Protein AF-A0A7S3YYM8-F1 (afdb_monomer_lite)

pLDDT: mean 87.89, std 12.17, range [37.16, 97.56]

Radius of gyration: 18.46 Å; chains: 1; bounding box: 49×42×43 Å

Organism: NCBI:txid91324

Foldseek 3Di:
DAAPPPPDPPNVVVVFCQVDPPFHKDFDFDKDFLVPDAWFAWPKGADDPQFDPQAVVTDGHDHRDIDTWGDHRDDTDDTDLHKHKDQCCVVLAPDFDDQPDFLVSLLSNLLCVQQRRMDIDHDPSNDPPGMHTPDGPFMFGVVLLCCQLLVVLCVQQVVQQVPDDPPDDCNHPSVVQSSSCQARNPPSSRHNGPDHDGNVRVVCSSCVSRVVGDGDD

Secondary structure (DSSP, 8-state):
-----TT-TTGGGGG-HHHH-TT-EEEEEEEEE-TT--B---EEEE-BTTEETTSSSPEE--TTSEEEEEE-SSSEEE--SSPEEEEHHHHHTSSPPPTTS-HHHHHHHHHHHHH--EEEE--GGGBTTTEEEEEEEEEEEHHHHHHHHHHHHHHHTHHHHHHS-SS--TTSHHHHHHHHHHHH-TTTTTS--SSS--HHHHHHHHHHHHHHSPB--

Structure (mmCIF, N/CA/C/O backbone):
data_AF-A0A7S3YYM8-F1
#
_entry.id   AF-A0A7S3YYM8-F1
#
loop_
_atom_site.group_PDB
_atom_site.id
_atom_site.type_symbol
_atom_site.label_atom_id
_atom_site.label_alt_id
_atom_site.label_comp_id
_atom_site.label_asym_id
_atom_site.label_entity_id
_atom_site.label_seq_id
_atom_site.pdbx_PDB_ins_code
_atom_site.Cartn_x
_atom_site.Cartn_y
_atom_site.Cartn_z
_atom_site.occupancy
_atom_site.B_iso_or_equiv
_atom_site.auth_seq_id
_atom_site.auth_comp_id
_atom_site.auth_asym_id
_atom_site.auth_atom_id
_atom_site.pdbx_PDB_model_num
ATOM 1 N N . MET A 1 1 ? 6.843 4.818 -3.414 1.00 50.09 1 MET A N 1
ATOM 2 C CA . MET A 1 1 ? 8.276 4.591 -3.707 1.00 50.09 1 MET A CA 1
ATOM 3 C C . MET A 1 1 ? 8.966 5.932 -3.877 1.00 50.09 1 MET A C 1
ATOM 5 O O . MET A 1 1 ? 8.328 6.876 -4.323 1.00 50.09 1 MET A O 1
ATOM 9 N N . CYS A 1 2 ? 10.222 6.031 -3.452 1.00 53.34 2 CYS A N 1
ATOM 10 C CA . CYS A 1 2 ? 10.896 7.301 -3.201 1.00 53.34 2 CYS A CA 1
ATOM 11 C C . CYS A 1 2 ? 12.002 7.602 -4.203 1.00 53.34 2 CYS A C 1
ATOM 13 O O . CYS A 1 2 ? 13.175 7.492 -3.862 1.00 53.34 2 CYS A O 1
ATOM 15 N N . ALA A 1 3 ? 11.633 8.001 -5.424 1.00 46.38 3 ALA A N 1
ATOM 16 C CA . ALA A 1 3 ? 12.593 8.547 -6.383 1.00 46.38 3 ALA A CA 1
ATOM 17 C C . ALA A 1 3 ? 13.484 9.564 -5.667 1.00 46.38 3 ALA A C 1
ATOM 19 O O . ALA A 1 3 ? 13.000 10.609 -5.234 1.00 46.38 3 ALA A O 1
ATOM 20 N N . ASN A 1 4 ? 14.774 9.248 -5.517 1.00 38.94 4 ASN A N 1
ATOM 2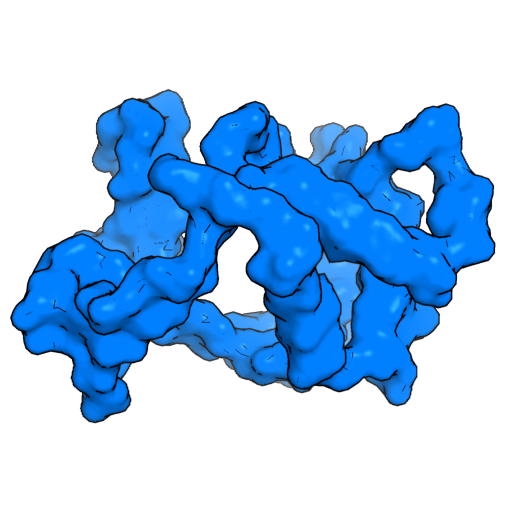1 C CA . ASN A 1 4 ? 15.779 10.111 -4.888 1.00 38.94 4 ASN A CA 1
ATOM 22 C C . ASN A 1 4 ? 16.098 11.336 -5.776 1.00 38.94 4 ASN A C 1
ATOM 24 O O . ASN A 1 4 ? 17.219 11.841 -5.795 1.00 38.94 4 ASN A O 1
ATOM 28 N N . ASP A 1 5 ? 15.120 11.780 -6.568 1.00 41.06 5 ASP A N 1
ATOM 29 C CA . ASP A 1 5 ? 15.183 12.988 -7.355 1.00 41.06 5 ASP A CA 1
ATOM 30 C C . ASP A 1 5 ? 14.598 14.124 -6.513 1.00 41.06 5 ASP A C 1
ATOM 32 O O . ASP A 1 5 ? 13.406 14.199 -6.199 1.00 41.06 5 ASP A O 1
ATOM 36 N N . THR A 1 6 ? 15.506 15.007 -6.114 1.00 37.16 6 THR A N 1
ATOM 37 C CA . THR A 1 6 ? 15.356 16.148 -5.196 1.00 37.16 6 THR A CA 1
ATOM 38 C C . THR A 1 6 ? 14.326 17.206 -5.633 1.00 37.16 6 THR A C 1
ATOM 40 O O . THR A 1 6 ? 14.257 18.289 -5.051 1.00 37.16 6 THR A O 1
ATOM 43 N N . LYS A 1 7 ? 13.500 16.916 -6.644 1.00 40.91 7 LYS A N 1
ATOM 44 C CA . LYS A 1 7 ? 12.480 17.811 -7.207 1.00 40.91 7 LYS A CA 1
ATOM 45 C C . LYS A 1 7 ? 11.041 17.310 -7.101 1.00 40.91 7 LYS A C 1
ATOM 47 O O . LYS A 1 7 ? 10.133 18.050 -7.489 1.00 40.91 7 LYS A O 1
ATOM 52 N N . HIS A 1 8 ? 10.781 16.115 -6.573 1.00 43.00 8 HIS A N 1
ATOM 53 C CA . HIS A 1 8 ? 9.397 15.656 -6.445 1.00 43.00 8 HIS A CA 1
ATOM 54 C C . HIS A 1 8 ? 8.701 16.252 -5.215 1.00 43.00 8 HIS A C 1
ATOM 56 O O . HIS A 1 8 ? 9.222 16.243 -4.102 1.00 43.00 8 HIS A O 1
ATOM 62 N N . ARG A 1 9 ? 7.454 16.706 -5.414 1.00 42.03 9 ARG A N 1
ATOM 63 C CA . ARG A 1 9 ? 6.516 17.227 -4.392 1.00 42.03 9 ARG A CA 1
ATOM 64 C C . ARG A 1 9 ? 6.222 16.261 -3.225 1.00 42.03 9 ARG A C 1
ATOM 66 O O . ARG A 1 9 ? 5.434 16.603 -2.350 1.00 42.03 9 ARG A O 1
ATOM 73 N N . TYR A 1 10 ? 6.840 15.082 -3.211 1.00 41.28 10 TYR A N 1
ATOM 74 C CA . TYR A 1 10 ? 6.591 13.982 -2.285 1.00 41.28 10 TYR A CA 1
ATOM 75 C C . TYR A 1 10 ? 7.809 13.623 -1.421 1.00 41.28 10 TYR A C 1
ATOM 77 O O . TYR A 1 10 ? 7.795 12.569 -0.799 1.00 41.28 10 TYR A O 1
ATOM 85 N N . GLY A 1 11 ? 8.839 14.479 -1.335 1.00 42.06 11 GLY A N 1
ATOM 86 C CA . GLY A 1 11 ? 10.032 14.226 -0.505 1.00 42.06 11 GLY A CA 1
ATOM 87 C C . GLY A 1 11 ? 9.723 13.818 0.947 1.00 42.06 11 GLY A C 1
ATOM 88 O O . GLY A 1 11 ? 10.397 12.952 1.492 1.00 42.06 11 GLY A O 1
ATOM 89 N N . GLY A 1 12 ? 8.629 14.324 1.532 1.00 52.00 12 GLY A N 1
ATOM 90 C CA . GLY A 1 12 ? 8.172 13.925 2.872 1.00 52.00 12 GLY A CA 1
ATOM 91 C C . GLY A 1 12 ? 7.681 12.472 2.992 1.00 52.00 12 GLY A C 1
ATOM 92 O O . GLY A 1 12 ? 7.610 11.947 4.096 1.00 52.00 12 GLY A O 1
ATOM 93 N N . MET A 1 13 ? 7.377 11.783 1.884 1.00 59.25 13 MET A N 1
ATOM 94 C CA . MET A 1 13 ? 7.050 10.350 1.909 1.00 59.25 13 MET A CA 1
ATOM 95 C C . MET A 1 13 ? 8.284 9.477 2.158 1.00 59.25 13 MET A C 1
ATOM 97 O O . MET A 1 13 ? 8.136 8.344 2.602 1.00 59.25 13 MET A O 1
ATOM 101 N N . CYS A 1 14 ? 9.487 9.997 1.898 1.00 65.31 14 CYS A N 1
ATOM 102 C CA . CYS A 1 14 ? 10.756 9.264 2.003 1.00 65.31 14 CYS A CA 1
ATOM 103 C C . CYS A 1 14 ? 11.347 9.258 3.404 1.00 65.31 14 CYS A C 1
ATOM 105 O O . CYS A 1 14 ? 12.264 8.501 3.700 1.00 65.31 14 CYS A O 1
ATOM 107 N N . GLU A 1 15 ? 10.761 10.071 4.269 1.00 70.62 15 GLU A N 1
ATOM 108 C CA . GLU A 1 15 ? 11.041 10.128 5.693 1.00 70.62 15 GLU A CA 1
ATOM 109 C C . GLU A 1 15 ? 9.860 9.563 6.495 1.00 70.62 15 GLU A C 1
ATOM 111 O O . GLU A 1 15 ? 9.876 9.624 7.721 1.00 70.62 15 GLU A O 1
ATOM 116 N N . ASN A 1 16 ? 8.835 9.004 5.828 1.00 75.62 16 ASN A N 1
ATOM 117 C CA . ASN A 1 16 ? 7.678 8.440 6.513 1.00 75.62 16 ASN A CA 1
ATOM 118 C C . ASN A 1 16 ? 8.105 7.181 7.296 1.00 75.62 16 ASN A C 1
ATOM 120 O O . ASN A 1 16 ? 8.467 6.170 6.675 1.00 75.62 16 ASN A O 1
ATOM 124 N N . PRO A 1 17 ? 8.037 7.197 8.641 1.00 81.12 17 PRO A N 1
ATOM 125 C CA . PRO A 1 17 ? 8.406 6.043 9.451 1.00 81.12 17 PRO A CA 1
ATOM 126 C C . PRO A 1 17 ? 7.549 4.806 9.153 1.00 81.12 17 PRO A C 1
ATOM 128 O O . PRO A 1 17 ? 8.045 3.700 9.336 1.00 81.12 17 PRO A O 1
ATOM 131 N N . GLU A 1 18 ? 6.332 4.952 8.620 1.00 80.19 18 GLU A N 1
ATOM 132 C CA . GLU A 1 18 ? 5.483 3.823 8.198 1.00 80.19 18 GLU A CA 1
ATOM 133 C C . GLU A 1 18 ? 6.039 3.034 7.010 1.00 80.19 18 GLU A C 1
ATOM 135 O O . GLU A 1 18 ? 5.608 1.913 6.757 1.00 80.19 18 GLU A O 1
ATOM 140 N N . VAL A 1 19 ? 6.985 3.620 6.273 1.00 79.81 19 VAL A N 1
ATOM 141 C CA . VAL A 1 19 ? 7.594 3.004 5.090 1.00 79.81 19 VAL A CA 1
ATOM 142 C C . VAL A 1 19 ? 9.044 2.606 5.361 1.00 79.81 19 VAL A C 1
ATOM 144 O O . VAL A 1 19 ? 9.505 1.588 4.852 1.00 79.81 19 VAL A O 1
ATOM 147 N N . PHE A 1 20 ? 9.771 3.388 6.166 1.00 81.31 20 PHE A N 1
ATOM 148 C CA . PHE A 1 20 ? 11.225 3.246 6.30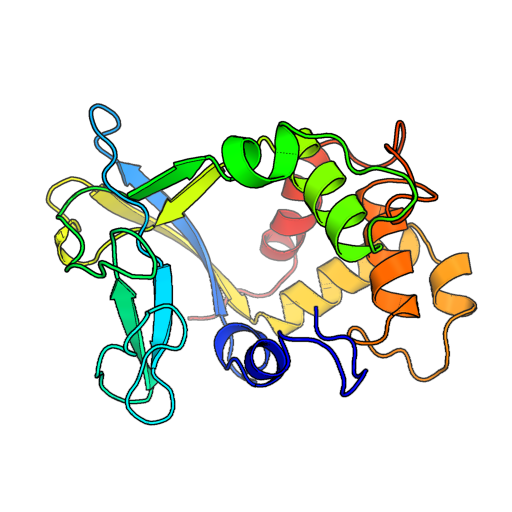9 1.00 81.31 20 PHE A CA 1
ATOM 149 C C . PHE A 1 20 ? 11.707 2.897 7.719 1.00 81.31 20 PHE A C 1
ATOM 151 O O . PHE A 1 20 ? 12.915 2.733 7.918 1.00 81.31 20 PHE A O 1
ATOM 158 N N . SER A 1 21 ? 10.816 2.766 8.710 1.00 83.25 21 SER A N 1
ATOM 159 C CA . SER A 1 21 ? 11.261 2.362 10.044 1.00 83.25 21 SER A CA 1
ATOM 160 C C . SER A 1 21 ? 11.839 0.944 10.042 1.00 83.25 21 SER A C 1
ATOM 162 O O . SER A 1 21 ? 11.410 0.041 9.326 1.00 83.25 21 SER A O 1
ATOM 164 N N . SER A 1 22 ? 12.842 0.729 10.888 1.00 84.94 22 SER A N 1
ATOM 165 C CA . SER A 1 22 ? 13.583 -0.533 10.946 1.00 84.94 22 SER A CA 1
ATOM 166 C C . SER A 1 22 ? 12.842 -1.678 11.652 1.00 84.94 22 SER A C 1
ATOM 168 O O . SER A 1 22 ? 13.321 -2.813 11.600 1.00 84.94 22 SER A O 1
ATOM 170 N N . ASN A 1 23 ? 11.716 -1.384 12.302 1.00 87.00 23 ASN A N 1
ATOM 171 C CA . ASN A 1 23 ? 10.918 -2.292 13.131 1.00 87.00 23 ASN A CA 1
ATOM 172 C C . ASN A 1 23 ? 9.455 -2.393 12.656 1.00 87.00 23 ASN A C 1
ATOM 174 O O . ASN A 1 23 ? 8.554 -2.589 13.470 1.00 87.00 23 ASN A O 1
ATOM 178 N N . LEU A 1 24 ? 9.213 -2.204 11.357 1.00 91.50 24 LEU A N 1
ATOM 179 C CA . LEU A 1 24 ? 7.878 -2.313 10.779 1.00 91.50 24 LEU A CA 1
ATOM 180 C C . LEU A 1 24 ? 7.354 -3.751 10.853 1.00 91.50 24 LEU A C 1
ATOM 182 O O . LEU A 1 24 ? 8.075 -4.717 10.594 1.00 91.50 24 LEU A O 1
ATOM 186 N N . VAL A 1 25 ? 6.070 -3.869 11.179 1.00 93.88 25 VAL A N 1
ATOM 187 C CA . VAL A 1 25 ? 5.354 -5.138 11.316 1.00 93.88 25 VAL A CA 1
ATOM 188 C C . VAL A 1 25 ? 4.164 -5.133 10.375 1.00 93.88 25 VAL A C 1
ATOM 190 O O . VAL A 1 25 ? 3.396 -4.174 10.345 1.00 93.88 25 VAL A O 1
ATOM 193 N N . LEU A 1 26 ? 3.979 -6.233 9.650 1.00 95.00 26 LEU A N 1
ATOM 194 C CA . LEU A 1 26 ? 2.787 -6.467 8.846 1.00 95.00 26 LEU A CA 1
ATOM 195 C C . LEU A 1 26 ? 1.916 -7.512 9.533 1.00 95.00 26 LEU A C 1
ATOM 197 O O . LEU A 1 26 ? 2.400 -8.562 9.955 1.00 95.00 26 LEU A O 1
ATOM 201 N N . SER A 1 27 ? 0.621 -7.225 9.635 1.00 95.25 27 SER A N 1
ATOM 202 C CA . SER A 1 27 ? -0.355 -8.121 10.254 1.00 95.25 27 SER A CA 1
ATOM 203 C C . SER A 1 27 ? -1.402 -8.548 9.235 1.00 95.25 27 SER A C 1
ATOM 205 O O . SER A 1 27 ? -2.034 -7.706 8.600 1.00 95.25 27 SER A O 1
ATOM 207 N N . ARG A 1 28 ? -1.626 -9.857 9.118 1.00 95.12 28 ARG A N 1
ATOM 208 C CA . ARG A 1 28 ? -2.784 -10.422 8.428 1.00 95.12 28 ARG A CA 1
ATOM 209 C C . ARG A 1 28 ? -3.862 -10.655 9.471 1.00 95.12 28 ARG A C 1
ATOM 211 O O . ARG A 1 28 ? -3.680 -11.446 10.397 1.00 95.12 28 ARG A O 1
ATOM 218 N N . VAL A 1 29 ? -4.970 -9.942 9.334 1.00 95.62 29 VAL A N 1
ATOM 219 C CA . VAL A 1 29 ? -6.061 -9.948 10.309 1.00 95.62 29 VAL A CA 1
ATOM 220 C C . VAL A 1 29 ? -7.382 -10.279 9.637 1.00 95.62 29 VAL A C 1
ATOM 222 O O . VAL A 1 29 ? -7.595 -9.985 8.461 1.00 95.62 29 VAL A O 1
ATOM 225 N N . LYS A 1 30 ? -8.290 -10.860 10.415 1.00 96.19 30 LYS A N 1
ATOM 226 C CA . LYS A 1 30 ? -9.696 -10.993 10.067 1.00 96.19 30 LYS A CA 1
ATOM 227 C C . LYS A 1 30 ? -10.486 -9.990 10.890 1.00 96.19 30 LYS A C 1
ATOM 229 O O . LYS A 1 30 ? -10.442 -10.019 12.120 1.00 96.19 30 LYS A O 1
ATOM 234 N N . ILE A 1 31 ? -11.230 -9.133 10.205 1.00 95.56 31 ILE A N 1
ATOM 235 C CA . ILE A 1 31 ? -12.128 -8.160 10.823 1.00 95.56 31 ILE A CA 1
ATOM 236 C C . ILE A 1 31 ? -13.575 -8.488 10.467 1.00 95.56 31 ILE A C 1
ATOM 238 O O . ILE A 1 31 ? -13.869 -8.971 9.373 1.00 95.56 31 ILE A O 1
ATOM 242 N N . GLU A 1 32 ? -14.480 -8.234 11.402 1.00 96.25 32 GLU A N 1
ATOM 243 C CA . GLU A 1 32 ? -15.920 -8.224 11.156 1.00 96.25 32 GLU A CA 1
ATOM 244 C C . GLU A 1 32 ? -16.373 -6.771 11.073 1.00 96.25 32 GLU A C 1
ATOM 246 O O . GLU A 1 32 ? -15.952 -5.947 11.880 1.00 96.25 32 GLU A O 1
ATOM 251 N N . VAL A 1 33 ? -17.211 -6.453 10.088 1.00 96.12 33 VAL A N 1
ATOM 252 C CA . VAL A 1 33 ? -17.632 -5.081 9.782 1.00 96.12 33 VAL A CA 1
ATOM 253 C C . VAL A 1 33 ? -19.140 -5.054 9.563 1.00 96.12 33 VAL A C 1
ATOM 255 O O . VAL A 1 33 ? -19.671 -5.885 8.825 1.00 96.12 33 VAL A O 1
ATOM 258 N N . ASP A 1 34 ? -19.837 -4.069 10.133 1.00 93.06 34 ASP A N 1
ATOM 259 C CA . ASP A 1 34 ? -21.209 -3.744 9.739 1.00 93.06 34 ASP A CA 1
ATOM 260 C C . ASP A 1 34 ? -21.199 -3.068 8.360 1.00 93.06 34 ASP A C 1
ATOM 262 O O . ASP A 1 34 ? -21.148 -1.844 8.214 1.00 93.06 34 ASP A O 1
ATOM 266 N N . THR A 1 35 ? -21.250 -3.895 7.318 1.00 82.62 35 THR A N 1
ATOM 267 C CA . THR A 1 35 ? -21.147 -3.474 5.914 1.00 82.62 35 THR A CA 1
ATOM 268 C C . THR A 1 35 ? -22.322 -2.631 5.428 1.00 82.62 35 THR A C 1
ATOM 270 O O . THR A 1 35 ? -22.267 -2.080 4.328 1.00 82.62 35 THR A O 1
ATOM 273 N N . ARG A 1 36 ? -23.392 -2.483 6.224 1.00 83.88 36 ARG A N 1
ATOM 274 C CA . ARG A 1 36 ? -24.582 -1.725 5.813 1.00 83.88 36 ARG A CA 1
ATOM 275 C C . ARG A 1 36 ? -24.279 -0.247 5.607 1.00 83.88 36 ARG A C 1
ATOM 277 O O . ARG A 1 36 ? -25.011 0.406 4.863 1.00 83.88 36 ARG A O 1
ATOM 284 N N . ARG A 1 37 ? -23.254 0.302 6.276 1.00 83.88 37 ARG A N 1
ATOM 285 C CA . ARG A 1 37 ? -22.847 1.708 6.141 1.00 83.88 37 ARG A CA 1
ATOM 286 C C . ARG A 1 37 ? -21.353 1.883 6.422 1.00 83.88 37 ARG A C 1
ATOM 288 O O . ARG A 1 37 ? -20.951 1.899 7.580 1.00 83.88 37 ARG A O 1
ATOM 295 N N . PHE A 1 38 ? -20.567 2.125 5.378 1.00 94.50 38 PHE A N 1
ATOM 296 C CA . PHE A 1 38 ? -19.219 2.675 5.532 1.00 94.50 38 PHE A CA 1
ATOM 297 C C . PHE A 1 38 ? -19.277 4.158 5.944 1.00 94.50 38 PHE A C 1
ATOM 299 O O . PHE A 1 38 ? -20.301 4.831 5.766 1.00 94.50 38 PHE A O 1
ATOM 306 N N . GLY A 1 39 ? -18.207 4.641 6.568 1.00 93.94 39 GLY A N 1
ATOM 307 C CA . GLY A 1 39 ? -17.958 6.056 6.841 1.00 93.94 39 GLY A CA 1
ATOM 308 C C . GLY A 1 39 ? -16.929 6.649 5.879 1.00 93.94 39 GLY A C 1
ATOM 309 O O . GLY A 1 39 ? -16.464 5.976 4.960 1.00 93.94 39 GLY A O 1
ATOM 310 N N . ASP A 1 40 ? -16.559 7.903 6.125 1.00 93.75 40 ASP A N 1
ATOM 311 C CA . ASP A 1 40 ? -15.435 8.551 5.449 1.00 93.75 40 ASP A CA 1
ATOM 312 C C . ASP A 1 40 ? -14.137 7.793 5.723 1.00 93.75 40 ASP A C 1
ATOM 314 O O . ASP A 1 40 ? -13.884 7.370 6.855 1.00 93.75 40 ASP A O 1
ATOM 318 N N . TYR A 1 41 ? -13.294 7.669 4.702 1.00 94.19 41 TYR A N 1
ATOM 319 C CA . TYR A 1 41 ? -11.951 7.140 4.864 1.00 94.19 41 TYR A CA 1
ATOM 320 C C . TYR A 1 41 ? -11.095 8.033 5.774 1.00 94.19 41 TYR A C 1
ATOM 322 O O . TYR A 1 41 ? -10.962 9.246 5.573 1.00 94.19 41 TYR A O 1
ATOM 330 N N . GLY A 1 42 ? -10.501 7.405 6.785 1.00 93.12 42 GLY A N 1
ATOM 331 C CA . GLY A 1 42 ? -9.521 8.004 7.670 1.00 93.12 42 GLY A CA 1
ATOM 332 C C . GLY A 1 42 ? -8.153 8.008 7.008 1.00 93.12 42 GLY A C 1
ATOM 333 O O . GLY A 1 42 ? -7.550 6.959 6.798 1.00 93.12 42 GLY A O 1
ATOM 334 N N . LYS A 1 43 ? -7.642 9.204 6.718 1.00 90.38 43 LYS A N 1
ATOM 335 C CA . LYS A 1 43 ? -6.244 9.416 6.340 1.00 90.38 43 LYS A CA 1
ATOM 336 C C . LYS A 1 43 ? -5.423 9.324 7.613 1.00 90.38 43 LYS A C 1
ATOM 338 O O . LYS A 1 43 ? -5.380 10.284 8.384 1.00 90.38 43 LYS A O 1
ATOM 343 N N . CYS A 1 44 ? -4.869 8.150 7.860 1.00 86.81 44 CYS A N 1
ATOM 344 C CA . CYS A 1 44 ? -4.082 7.893 9.047 1.00 86.81 44 CYS A CA 1
ATOM 345 C C . CYS A 1 44 ? -2.595 7.937 8.732 1.00 86.81 44 CYS A C 1
ATOM 347 O O . CYS A 1 44 ? -2.176 7.444 7.686 1.00 86.81 44 CYS A O 1
ATOM 349 N N . ASN A 1 45 ? -1.823 8.552 9.620 1.00 86.44 45 ASN A N 1
ATOM 350 C CA . ASN A 1 45 ? -0.372 8.527 9.542 1.00 86.44 45 ASN A CA 1
ATOM 351 C C . ASN A 1 45 ? 0.234 8.624 10.952 1.00 86.44 45 ASN A C 1
ATOM 353 O O . ASN A 1 45 ? -0.419 9.121 11.878 1.00 86.44 45 ASN A O 1
ATOM 357 N N . ILE A 1 46 ? 1.487 8.208 11.110 1.00 85.62 46 ILE A N 1
ATOM 358 C CA . ILE A 1 46 ? 2.288 8.510 12.294 1.00 85.62 46 ILE A CA 1
ATOM 359 C C . ILE A 1 46 ? 2.549 10.018 12.355 1.00 85.62 46 ILE A C 1
ATOM 361 O O . ILE A 1 46 ? 2.977 10.654 11.391 1.00 85.62 46 ILE A O 1
ATOM 365 N N . CYS A 1 47 ? 2.316 10.587 13.528 1.00 86.19 47 CYS A N 1
ATOM 366 C CA . CYS A 1 47 ? 2.634 11.971 13.833 1.00 86.19 47 CYS A CA 1
ATOM 367 C C . CYS A 1 47 ? 4.140 12.218 13.864 1.00 86.19 47 CYS A C 1
ATOM 369 O O . CYS A 1 47 ? 4.882 11.518 14.562 1.00 86.19 47 CYS A O 1
ATOM 371 N N . VAL A 1 48 ? 4.566 13.245 13.128 1.00 82.81 48 VAL A N 1
ATOM 372 C CA . VAL A 1 48 ? 5.960 13.688 13.045 1.00 82.81 48 VAL A CA 1
ATOM 373 C C . VAL A 1 48 ? 5.997 15.212 13.161 1.00 82.81 48 VAL A C 1
ATOM 375 O O . VAL A 1 48 ? 5.244 15.916 12.486 1.00 82.81 48 VAL A O 1
ATOM 378 N N . ASN A 1 49 ? 6.887 15.738 14.004 1.00 86.12 49 ASN A N 1
ATOM 379 C CA . ASN A 1 49 ? 6.998 17.171 14.300 1.00 86.12 49 ASN A CA 1
ATOM 380 C C . ASN A 1 49 ? 5.677 17.782 14.809 1.00 86.12 49 ASN A C 1
ATOM 382 O O . ASN A 1 49 ? 5.281 18.877 14.411 1.00 86.12 49 ASN A O 1
ATOM 386 N N . SER A 1 50 ? 4.990 17.053 15.685 1.00 87.75 50 SER A N 1
ATOM 387 C CA . SER A 1 50 ? 3.714 17.387 16.324 1.00 87.75 50 SER A CA 1
ATOM 388 C C . SER A 1 50 ? 2.549 17.622 15.364 1.00 87.75 50 SER A C 1
ATOM 390 O O . SER A 1 50 ? 1.570 18.263 15.745 1.00 87.75 50 SER A O 1
ATOM 392 N N . THR A 1 51 ? 2.635 17.140 14.122 1.00 85.06 51 THR A N 1
ATOM 393 C CA . THR A 1 51 ? 1.581 17.323 13.117 1.00 85.06 51 THR A CA 1
ATOM 394 C C . THR A 1 51 ? 1.391 16.090 12.246 1.00 85.06 51 THR A C 1
ATOM 396 O O . THR A 1 51 ? 2.307 15.282 12.080 1.00 85.06 51 THR A O 1
ATOM 399 N N . ILE A 1 52 ? 0.209 15.970 11.640 1.00 78.50 52 ILE A N 1
ATOM 400 C CA . ILE A 1 52 ? -0.002 15.050 10.519 1.00 78.50 52 ILE A CA 1
ATOM 401 C C . ILE A 1 52 ? 0.186 15.783 9.178 1.00 78.50 52 ILE A C 1
ATOM 403 O O . ILE A 1 52 ? -0.409 16.843 8.956 1.00 78.50 52 ILE A O 1
ATOM 407 N N . PRO A 1 53 ? 0.937 15.217 8.218 1.00 71.12 53 PRO A N 1
ATOM 408 C CA . PRO A 1 53 ? 1.200 15.870 6.933 1.00 71.12 53 PRO A CA 1
ATOM 409 C C . PRO A 1 53 ? 0.006 15.831 5.957 1.00 71.12 53 PRO A C 1
ATOM 411 O O . PRO A 1 53 ? 0.075 16.401 4.869 1.00 71.12 53 PRO A O 1
ATOM 414 N N . MET A 1 54 ? -1.093 15.154 6.313 1.00 76.25 54 MET A N 1
ATOM 415 C CA . MET A 1 54 ? -2.227 14.869 5.420 1.00 76.25 54 MET A CA 1
ATOM 416 C C . MET A 1 54 ? -3.407 15.849 5.550 1.00 76.25 54 MET A C 1
ATOM 418 O O . MET A 1 54 ? -4.515 15.535 5.115 1.00 76.25 54 MET A O 1
ATOM 422 N N . THR A 1 55 ? -3.195 17.029 6.138 1.00 80.44 55 THR A N 1
ATOM 423 C CA . THR A 1 55 ? -4.237 18.048 6.364 1.00 80.44 55 THR A CA 1
ATOM 424 C C . THR A 1 55 ? -3.738 19.464 6.075 1.00 80.44 55 THR A C 1
ATOM 426 O O . THR A 1 55 ? -2.535 19.739 6.088 1.00 80.44 55 THR A O 1
ATOM 429 N N . LYS A 1 56 ? -4.666 20.373 5.756 1.00 83.19 56 LYS A N 1
ATOM 430 C CA . LYS A 1 56 ? -4.424 21.805 5.551 1.00 83.19 56 LYS A CA 1
ATOM 431 C C . LYS A 1 56 ? -5.485 22.630 6.302 1.00 83.19 56 LYS A C 1
ATOM 433 O O . LYS A 1 56 ? -6.635 22.635 5.871 1.00 83.19 56 LYS A O 1
ATOM 438 N N . PRO A 1 57 ? -5.114 23.374 7.363 1.00 84.31 57 PRO A N 1
ATOM 439 C CA . PRO A 1 57 ? -3.787 23.404 7.988 1.00 84.31 57 PRO A CA 1
ATOM 440 C C . PRO A 1 57 ? -3.424 22.050 8.633 1.00 84.31 57 PRO A C 1
ATOM 442 O O . PRO A 1 57 ? -4.329 21.253 8.879 1.00 84.31 57 PRO A O 1
ATOM 445 N N . PRO A 1 58 ? -2.131 21.786 8.906 1.00 83.00 58 PRO A N 1
ATOM 446 C CA . PRO A 1 58 ? -1.712 20.577 9.609 1.00 83.00 58 PRO A CA 1
ATOM 447 C C . PRO A 1 58 ? -2.397 20.454 10.976 1.00 83.00 58 PRO A C 1
ATOM 449 O O . PRO A 1 58 ? -2.403 21.407 11.759 1.00 83.00 58 PRO A O 1
ATOM 452 N N . GLU A 1 59 ? -2.967 19.288 11.263 1.00 83.62 59 GLU A N 1
ATOM 453 C CA . GLU A 1 59 ? -3.607 18.996 12.546 1.00 83.62 59 GLU A CA 1
ATOM 454 C C . GLU A 1 59 ? -2.552 18.621 13.601 1.00 83.62 59 GLU A C 1
ATOM 456 O O . GLU A 1 59 ? -1.677 17.797 13.307 1.00 83.62 59 GLU A O 1
ATOM 461 N N . PRO A 1 60 ? -2.598 19.219 14.808 1.00 88.00 60 PRO A N 1
ATOM 462 C CA . PRO A 1 60 ? -1.646 18.921 15.866 1.00 88.00 60 PRO A CA 1
ATOM 463 C C . PRO A 1 60 ? -1.891 17.535 16.464 1.00 88.00 60 PRO A C 1
ATOM 465 O O . PRO A 1 60 ? -3.034 17.137 16.684 1.00 88.00 60 PRO A O 1
ATOM 468 N N . CYS A 1 61 ? -0.817 16.823 16.789 1.00 88.31 61 CYS A N 1
ATOM 469 C CA . CYS A 1 61 ? -0.892 15.503 17.405 1.00 88.31 61 CYS A CA 1
ATOM 470 C C . CYS A 1 61 ? 0.400 15.134 18.152 1.00 88.31 61 CYS A C 1
ATOM 472 O O . CYS A 1 61 ? 1.362 15.902 18.174 1.00 88.31 61 CYS A O 1
ATOM 474 N N . VAL A 1 62 ? 0.408 13.975 18.816 1.00 90.62 62 VAL A N 1
ATOM 475 C CA . VAL A 1 62 ? 1.539 13.517 19.636 1.00 90.62 62 VAL A CA 1
ATOM 476 C C . VAL A 1 62 ? 2.513 12.723 18.774 1.00 90.62 62 VAL A C 1
ATOM 478 O O . VAL A 1 62 ? 2.125 11.721 18.180 1.00 90.62 62 VAL A O 1
ATOM 481 N N . ASP A 1 63 ? 3.779 13.134 18.728 1.00 88.88 63 ASP A N 1
ATOM 482 C CA . ASP A 1 63 ? 4.816 12.440 17.955 1.00 88.88 63 ASP A CA 1
ATOM 483 C C . ASP A 1 63 ? 4.889 10.938 18.257 1.00 88.88 63 ASP A C 1
ATOM 485 O O . ASP A 1 63 ? 4.816 10.507 19.410 1.00 88.88 63 ASP A O 1
ATOM 489 N N . GLY A 1 64 ? 5.027 10.137 17.197 1.00 84.00 64 GLY A N 1
ATOM 490 C CA . GLY A 1 64 ? 5.077 8.676 17.282 1.00 84.00 64 GLY A CA 1
ATOM 491 C C . GLY A 1 64 ? 3.720 7.995 17.486 1.00 84.00 64 GLY A C 1
ATOM 492 O O . GLY A 1 64 ? 3.666 6.766 17.500 1.00 84.00 64 GLY A O 1
ATOM 493 N N . THR A 1 65 ? 2.625 8.751 17.619 1.00 87.19 65 THR A N 1
ATOM 494 C CA . THR A 1 65 ? 1.269 8.182 17.681 1.00 87.19 65 THR A CA 1
ATOM 495 C C . THR A 1 65 ? 0.628 8.114 16.301 1.00 87.19 65 THR A C 1
ATOM 497 O O . THR A 1 65 ? 0.890 8.953 15.439 1.00 87.19 65 THR A O 1
ATOM 500 N N . TYR A 1 66 ? -0.205 7.095 16.092 1.00 86.06 66 TYR A N 1
ATOM 501 C CA . TYR A 1 66 ? -1.017 6.968 14.888 1.00 86.06 66 TYR A CA 1
ATOM 502 C C . TYR A 1 66 ? -2.235 7.880 15.021 1.00 86.06 66 TYR A C 1
ATOM 504 O O . TYR A 1 66 ? -3.005 7.736 15.971 1.00 86.06 66 TYR A O 1
ATOM 512 N N . HIS A 1 67 ? -2.419 8.812 14.088 1.00 87.50 67 HIS A N 1
ATOM 513 C CA . HIS A 1 67 ? -3.542 9.747 14.121 1.00 87.50 67 HIS A CA 1
ATOM 514 C C . HIS A 1 67 ? -4.296 9.725 12.796 1.00 87.50 67 HIS A C 1
ATOM 516 O O . HIS A 1 67 ? -3.709 9.866 11.724 1.00 87.50 67 HIS A O 1
ATOM 522 N N . CYS A 1 68 ? -5.612 9.535 12.878 1.00 88.81 68 CYS A N 1
ATOM 523 C CA . CYS A 1 68 ? -6.504 9.394 11.730 1.00 88.81 68 CYS A CA 1
ATOM 524 C C . CYS A 1 68 ? -7.414 10.605 11.586 1.00 88.81 68 CYS A C 1
ATOM 526 O O . CYS A 1 68 ? -8.100 10.981 12.538 1.00 88.81 68 CYS A O 1
ATOM 528 N N . VAL A 1 69 ? -7.503 11.141 10.367 1.00 91.69 69 VAL A N 1
ATOM 529 C CA . VAL A 1 69 ? -8.382 12.276 10.067 1.00 91.69 69 VAL A CA 1
ATOM 530 C C . VAL A 1 69 ? -9.253 12.020 8.848 1.00 91.69 69 VAL A C 1
ATOM 532 O O . VAL A 1 69 ? -8.797 11.601 7.779 1.00 91.69 69 VAL A O 1
ATOM 535 N N . CYS A 1 70 ? -10.539 12.300 9.016 1.00 92.44 70 CYS A N 1
ATOM 536 C CA . CYS A 1 70 ? -11.576 12.110 8.014 1.00 92.44 70 CYS A CA 1
ATOM 537 C C . CYS A 1 70 ? -11.946 13.452 7.354 1.00 92.44 70 CYS A C 1
ATOM 539 O O . CYS A 1 70 ? -11.443 14.506 7.742 1.00 92.44 70 CYS A O 1
ATOM 541 N N . GLY A 1 71 ? -12.808 13.425 6.332 1.00 89.69 71 GLY A N 1
ATOM 542 C CA . GLY A 1 71 ? -13.117 14.603 5.509 1.00 89.69 71 GLY A CA 1
ATOM 543 C C . GLY A 1 71 ? -12.068 14.871 4.424 1.00 89.69 71 GLY A C 1
ATOM 544 O O . GLY A 1 71 ? -11.212 14.028 4.158 1.00 89.69 71 GLY A O 1
ATOM 545 N N . ASP A 1 72 ? -12.130 16.033 3.777 1.00 86.50 72 ASP A N 1
ATOM 546 C CA . ASP A 1 72 ? -11.167 16.411 2.736 1.00 86.50 72 ASP A CA 1
ATOM 547 C C . ASP A 1 72 ? -9.906 17.084 3.319 1.00 86.50 72 ASP A C 1
ATOM 549 O O . ASP A 1 72 ? -9.816 17.347 4.517 1.00 86.50 72 ASP A O 1
ATOM 553 N N . PHE A 1 73 ? -8.898 17.340 2.477 1.00 83.38 73 PHE A N 1
ATOM 554 C CA . PHE A 1 73 ? -7.632 17.946 2.911 1.00 83.38 73 PHE A CA 1
ATOM 555 C C . PHE A 1 73 ? -7.786 19.340 3.534 1.00 83.38 73 PHE A C 1
ATOM 557 O O . PHE A 1 73 ? -6.977 19.695 4.384 1.00 83.38 73 PHE A O 1
ATOM 564 N N . ASN A 1 74 ? -8.767 20.130 3.098 1.00 87.75 74 ASN A N 1
ATOM 565 C CA . ASN A 1 74 ? -9.001 21.501 3.557 1.00 87.75 74 ASN A CA 1
ATOM 566 C C . ASN A 1 74 ? -10.023 21.572 4.703 1.00 87.75 74 ASN A C 1
ATOM 568 O O . ASN A 1 74 ? -10.073 22.569 5.421 1.00 87.75 74 ASN A O 1
ATOM 572 N N . HIS A 1 75 ? -10.833 20.527 4.875 1.00 89.00 75 HIS A N 1
ATOM 573 C CA . HIS A 1 75 ? -11.843 20.414 5.924 1.00 89.00 75 HIS A CA 1
ATOM 574 C C . HIS A 1 75 ? -11.647 19.121 6.731 1.00 89.00 75 HIS A C 1
ATOM 576 O O . HIS A 1 75 ? -12.521 18.242 6.720 1.00 89.00 75 HIS A O 1
ATOM 582 N N . PRO A 1 76 ? -10.501 18.987 7.428 1.00 89.75 76 PRO A N 1
ATOM 583 C CA . PRO A 1 76 ? -10.264 17.852 8.302 1.00 89.75 76 PRO A CA 1
ATOM 584 C C . PRO A 1 76 ? -11.299 17.808 9.425 1.00 89.75 76 PRO A C 1
ATOM 586 O O . PRO A 1 76 ? -11.701 18.837 9.976 1.00 89.75 76 PRO A O 1
ATOM 589 N N . ARG A 1 77 ? -11.735 16.599 9.776 1.00 91.50 77 ARG A N 1
ATOM 590 C CA . ARG A 1 77 ? -12.642 16.361 10.899 1.00 91.50 77 ARG A CA 1
ATOM 591 C C . ARG A 1 77 ? -12.324 15.042 11.601 1.00 91.50 77 ARG A C 1
ATOM 593 O O . ARG A 1 77 ? -11.836 14.113 10.948 1.00 91.50 77 ARG A O 1
ATOM 600 N N . PRO A 1 78 ? -12.671 14.912 12.895 1.00 91.94 78 PRO A N 1
ATOM 601 C CA . PRO A 1 78 ? -12.553 13.644 13.600 1.00 91.94 78 PRO A CA 1
ATOM 602 C C . PRO A 1 78 ? -13.285 12.524 12.860 1.00 91.94 78 PRO A C 1
ATOM 604 O O . PRO A 1 78 ? -14.397 12.714 12.351 1.00 91.94 78 PRO A O 1
ATOM 607 N N . CYS A 1 79 ? -12.661 11.352 12.807 1.00 92.94 79 CYS A N 1
ATOM 608 C CA . CYS A 1 79 ? -13.292 10.173 12.240 1.00 92.94 79 CYS A CA 1
ATOM 609 C C . CYS A 1 79 ? -14.468 9.687 13.094 1.00 92.94 79 CYS A C 1
ATOM 611 O O . CYS A 1 79 ? -14.507 9.858 14.312 1.00 92.94 79 CYS A O 1
ATOM 613 N N . GLY A 1 80 ? -15.465 9.108 12.423 1.00 93.88 80 GLY A N 1
ATOM 614 C CA . GLY A 1 80 ? -16.624 8.511 13.081 1.00 93.88 80 GLY A CA 1
ATOM 615 C C . GLY A 1 80 ? -16.361 7.077 13.542 1.00 93.88 80 GLY A C 1
ATOM 616 O O . GLY A 1 80 ? -15.276 6.536 13.383 1.00 93.88 80 GLY A O 1
ATOM 617 N N . ILE A 1 81 ? -17.409 6.427 14.048 1.00 95.25 81 ILE A N 1
ATOM 618 C CA . ILE A 1 81 ? -17.333 5.049 14.558 1.00 95.25 81 ILE A CA 1
ATOM 619 C C . ILE A 1 81 ? -17.373 3.968 13.472 1.00 95.25 81 ILE A C 1
ATOM 621 O O . ILE A 1 81 ? -17.382 2.798 13.815 1.00 95.25 81 ILE A O 1
ATOM 625 N N . ARG A 1 82 ? -17.516 4.315 12.188 1.00 95.81 82 ARG A N 1
ATOM 626 C CA . ARG A 1 82 ? -17.691 3.351 11.082 1.00 95.81 82 ARG A CA 1
ATOM 627 C C . ARG A 1 82 ? -16.364 3.074 10.395 1.00 95.81 82 ARG A C 1
ATOM 629 O O . ARG A 1 82 ? -15.551 3.986 10.291 1.00 95.81 82 ARG A O 1
ATOM 636 N N . VAL A 1 83 ? -16.199 1.870 9.842 1.00 95.81 83 VAL A N 1
ATOM 637 C CA . VAL A 1 83 ? -15.105 1.590 8.898 1.00 95.81 83 VAL A CA 1
ATOM 638 C C . VAL A 1 83 ? -15.199 2.574 7.742 1.00 95.81 83 VAL A C 1
ATOM 640 O O . VAL A 1 83 ? -16.243 2.690 7.094 1.00 95.81 83 VAL A O 1
ATOM 643 N N . GLY A 1 84 ? -14.116 3.308 7.529 1.00 95.44 84 GLY A N 1
ATOM 644 C CA . GLY A 1 84 ? -13.985 4.239 6.425 1.00 95.44 84 GLY A CA 1
ATOM 645 C C . GLY A 1 84 ? -13.730 3.492 5.127 1.00 95.44 84 GLY A C 1
ATOM 646 O O . GLY A 1 84 ? -13.044 2.468 5.136 1.00 95.44 84 GLY A O 1
ATOM 647 N N . ARG A 1 85 ? -14.282 3.991 4.023 1.00 94.62 85 ARG A N 1
ATOM 648 C CA . ARG A 1 85 ? -14.046 3.437 2.688 1.00 94.62 85 ARG A CA 1
ATOM 649 C C . ARG A 1 85 ? -13.832 4.558 1.682 1.00 94.62 85 ARG A C 1
ATOM 651 O O . ARG A 1 85 ? -14.660 5.460 1.613 1.00 94.62 85 ARG A O 1
ATOM 658 N N . GLU A 1 86 ? -12.777 4.442 0.887 1.00 93.06 86 GLU A N 1
ATOM 659 C CA . GLU A 1 86 ? -12.498 5.318 -0.252 1.00 93.06 86 GLU A CA 1
ATOM 660 C C . GLU A 1 86 ? -12.449 4.487 -1.533 1.00 93.06 86 GLU A C 1
ATOM 662 O O . GLU A 1 86 ? -11.792 3.444 -1.579 1.00 93.06 86 GLU A O 1
ATOM 667 N N . ASP A 1 87 ? -13.120 4.971 -2.574 1.00 93.00 87 ASP A N 1
ATOM 668 C CA . ASP A 1 87 ? -12.942 4.472 -3.933 1.00 93.00 87 ASP A CA 1
ATOM 669 C C . ASP A 1 87 ? -11.875 5.328 -4.622 1.00 93.00 87 ASP A C 1
ATOM 671 O O . ASP A 1 87 ? -12.151 6.374 -5.202 1.00 93.00 87 ASP A O 1
ATOM 675 N N . ILE A 1 88 ? -10.619 4.898 -4.543 1.00 91.06 88 ILE A N 1
ATOM 676 C CA . ILE A 1 88 ? -9.527 5.612 -5.201 1.00 91.06 88 ILE A CA 1
ATOM 677 C C . ILE A 1 88 ? -9.552 5.422 -6.723 1.00 91.06 88 ILE A C 1
ATOM 679 O O . ILE A 1 88 ? -8.916 6.195 -7.441 1.00 91.06 88 ILE A O 1
ATOM 683 N N . ASN A 1 89 ? -10.299 4.444 -7.246 1.00 91.25 89 ASN A N 1
ATOM 684 C CA . ASN A 1 89 ? -10.486 4.293 -8.684 1.00 91.25 89 ASN A CA 1
ATOM 685 C C . ASN A 1 89 ? -11.328 5.446 -9.260 1.00 91.25 89 ASN A C 1
ATOM 687 O O . ASN A 1 89 ? -11.040 5.888 -10.372 1.00 91.25 89 ASN A O 1
ATOM 691 N N . SER A 1 90 ? -12.265 6.024 -8.498 1.00 89.56 90 SER A N 1
ATOM 692 C CA . SER A 1 90 ? -12.973 7.240 -8.937 1.00 89.56 90 SER A CA 1
ATOM 693 C C . SER A 1 90 ? -12.029 8.440 -9.102 1.00 89.56 90 SER A C 1
ATOM 695 O O . SER A 1 90 ? -12.245 9.312 -9.936 1.00 89.56 90 SER A O 1
ATOM 697 N N . THR A 1 91 ? -10.941 8.483 -8.329 1.00 85.88 91 THR A N 1
ATOM 698 C CA . THR A 1 91 ? -9.951 9.569 -8.400 1.00 85.88 91 THR A CA 1
ATOM 699 C C . THR A 1 91 ? -8.892 9.316 -9.471 1.00 85.88 91 THR A C 1
ATOM 701 O O . THR A 1 91 ? -8.541 10.218 -10.231 1.00 85.88 91 THR A O 1
ATOM 704 N N . PHE A 1 92 ? -8.356 8.097 -9.526 1.00 88.94 92 PHE A N 1
ATOM 705 C CA . PHE A 1 92 ? -7.161 7.787 -10.312 1.00 88.94 92 PHE A CA 1
ATOM 706 C C . PHE A 1 92 ? -7.416 6.894 -11.527 1.00 88.94 92 PHE A C 1
ATOM 708 O O . PHE A 1 92 ? -6.509 6.739 -12.334 1.00 88.94 92 PHE A O 1
ATOM 715 N N . GLY A 1 93 ? -8.598 6.291 -11.660 1.00 88.31 93 GLY A N 1
ATOM 716 C CA . GLY A 1 93 ? -8.920 5.324 -12.714 1.00 88.31 93 GLY A CA 1
ATOM 717 C C . GLY A 1 93 ? -9.876 5.841 -13.790 1.00 88.31 93 GLY A C 1
ATOM 718 O O . GLY A 1 93 ? -9.842 5.342 -14.915 1.00 88.31 93 GLY A O 1
ATOM 719 N N . GLU A 1 94 ? -10.692 6.860 -13.497 1.00 85.62 94 GLU A N 1
ATOM 720 C CA . GLU A 1 94 ? -11.708 7.369 -14.438 1.00 85.62 94 GLU A CA 1
ATOM 721 C C . GLU A 1 94 ? -11.110 7.989 -15.706 1.00 85.62 94 GLU A C 1
ATOM 723 O O . GLU A 1 94 ? -11.613 7.772 -16.808 1.00 85.62 94 GLU A O 1
ATOM 728 N N . ASN A 1 95 ? -10.021 8.745 -15.563 1.00 85.12 95 ASN A N 1
ATOM 729 C CA . ASN A 1 95 ? -9.392 9.446 -16.676 1.00 85.12 95 ASN A CA 1
ATOM 730 C C . ASN A 1 95 ? -8.098 8.742 -17.066 1.00 85.12 95 ASN A C 1
ATOM 732 O O . ASN A 1 95 ? -7.103 8.825 -16.346 1.00 85.12 95 ASN A O 1
ATOM 736 N N . THR A 1 96 ? -8.104 8.072 -18.221 1.00 87.75 96 THR A N 1
ATOM 737 C CA . THR A 1 96 ? -6.877 7.504 -18.789 1.00 87.75 96 THR A CA 1
ATOM 738 C C . THR A 1 96 ? -5.840 8.615 -18.982 1.00 87.75 96 THR A C 1
ATOM 740 O O . THR A 1 96 ? -6.159 9.629 -19.615 1.00 87.75 96 THR A O 1
ATOM 743 N N . PRO A 1 97 ? -4.608 8.453 -18.461 1.00 87.94 97 PRO A N 1
ATOM 744 C CA . PRO A 1 97 ? -3.550 9.424 -18.656 1.00 87.94 97 PRO A CA 1
ATOM 745 C C . PRO A 1 97 ? -3.295 9.659 -20.145 1.00 87.94 97 PRO A C 1
ATOM 747 O O . PRO A 1 97 ? -3.442 8.770 -20.984 1.00 87.94 97 PRO A O 1
ATOM 750 N N . THR A 1 98 ? -2.899 10.882 -20.484 1.00 85.38 98 THR A N 1
ATOM 751 C CA . THR A 1 98 ? -2.407 11.183 -21.837 1.00 85.38 98 THR A CA 1
ATOM 752 C C . THR A 1 98 ? -0.897 10.959 -21.892 1.00 85.38 98 THR A C 1
ATOM 754 O O . THR A 1 98 ? -0.236 10.915 -20.857 1.00 85.38 98 THR A O 1
ATOM 757 N N . SER A 1 99 ? -0.316 10.869 -23.090 1.00 74.38 99 SER A N 1
ATOM 758 C CA . SER A 1 99 ? 1.123 10.615 -23.281 1.00 74.38 99 SER A CA 1
ATOM 759 C C . SER A 1 99 ? 2.058 11.626 -22.597 1.00 74.38 99 SER A C 1
ATOM 761 O O . SER A 1 99 ? 3.233 11.338 -22.421 1.00 74.38 99 SER A O 1
ATOM 763 N N . ASN A 1 100 ? 1.557 12.806 -22.214 1.00 81.75 100 ASN A N 1
ATOM 764 C CA . ASN A 1 100 ? 2.339 13.851 -21.543 1.00 81.75 100 ASN A CA 1
ATOM 765 C C . ASN A 1 100 ? 2.372 13.702 -20.011 1.00 81.75 100 ASN A C 1
ATOM 767 O O . ASN A 1 100 ? 2.980 14.528 -19.330 1.00 81.75 100 ASN A O 1
ATOM 771 N N . TYR A 1 101 ? 1.668 12.713 -19.459 1.00 83.81 101 TYR A N 1
ATOM 772 C CA . TYR A 1 101 ? 1.671 12.442 -18.027 1.00 83.81 101 TYR A CA 1
ATOM 773 C C . TYR A 1 101 ? 2.968 11.742 -17.622 1.00 83.81 101 TYR A C 1
ATOM 775 O O . TYR A 1 101 ? 3.580 11.023 -18.411 1.00 83.81 101 TYR A O 1
ATOM 783 N N . SER A 1 102 ? 3.387 11.966 -16.380 1.00 88.81 102 SER A N 1
ATOM 784 C CA . SER A 1 102 ? 4.565 11.309 -15.826 1.00 88.81 102 SER A CA 1
ATOM 785 C C . SER A 1 102 ? 4.309 9.818 -15.588 1.00 88.81 102 SER A C 1
ATOM 787 O O . SER A 1 102 ? 3.156 9.382 -15.497 1.00 88.81 102 SER A O 1
ATOM 789 N N . SER A 1 103 ? 5.379 9.033 -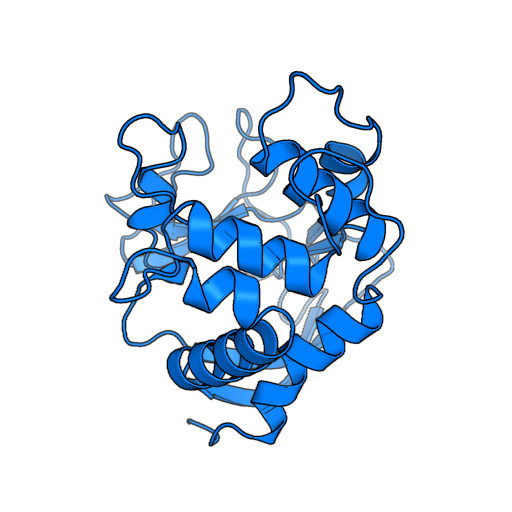15.462 1.00 90.50 103 SER A N 1
ATOM 790 C CA . SER A 1 103 ? 5.256 7.590 -15.253 1.00 90.50 103 SER A CA 1
ATOM 791 C C . SER A 1 103 ? 4.491 7.235 -13.986 1.00 90.50 103 SER A C 1
ATOM 793 O O . SER A 1 103 ? 3.735 6.271 -13.986 1.00 90.50 103 SER A O 1
ATOM 795 N N . GLU A 1 104 ? 4.565 8.065 -12.946 1.00 88.62 104 GLU A N 1
ATOM 796 C CA . GLU A 1 104 ? 3.804 7.875 -11.711 1.00 88.62 104 GLU A CA 1
ATOM 797 C C . GLU A 1 104 ? 2.292 7.879 -11.940 1.00 88.62 104 GLU A C 1
ATOM 799 O O . GLU A 1 104 ? 1.571 7.097 -11.317 1.00 88.62 104 GLU A O 1
ATOM 804 N N . TRP A 1 105 ? 1.798 8.727 -12.843 1.00 89.81 105 TRP A N 1
ATOM 805 C CA . TRP A 1 105 ? 0.378 8.749 -13.183 1.00 89.81 105 TRP A CA 1
ATOM 806 C C . TRP A 1 105 ? -0.047 7.512 -13.963 1.00 89.81 105 TRP A C 1
ATOM 808 O O . TRP A 1 105 ? -1.111 6.963 -13.681 1.00 89.81 105 TRP A O 1
ATOM 818 N N . TRP A 1 106 ? 0.781 7.050 -14.900 1.00 92.38 106 TRP A N 1
ATOM 819 C CA . TRP A 1 106 ? 0.530 5.805 -15.624 1.00 92.38 106 TRP A CA 1
ATOM 820 C C . TRP A 1 106 ? 0.545 4.591 -14.698 1.00 92.38 106 TRP A C 1
ATOM 822 O O . TRP A 1 106 ? -0.393 3.795 -14.731 1.00 92.38 106 TRP A O 1
ATOM 832 N N . TRP A 1 107 ? 1.533 4.491 -13.808 1.00 93.31 107 TRP A N 1
ATOM 833 C CA . TRP A 1 107 ? 1.602 3.432 -12.803 1.00 93.31 107 TRP A CA 1
ATOM 834 C C . TRP A 1 107 ? 0.389 3.448 -11.875 1.00 93.31 107 TRP A C 1
ATOM 836 O O . TRP A 1 107 ? -0.227 2.407 -11.653 1.00 93.31 107 TRP A O 1
ATOM 846 N N . THR A 1 108 ? 0.003 4.626 -11.374 1.00 91.81 108 THR A N 1
ATOM 847 C CA . THR A 1 108 ? -1.166 4.766 -10.493 1.00 91.81 108 THR A CA 1
ATOM 848 C C . THR A 1 108 ? -2.438 4.345 -11.221 1.00 91.81 108 THR A C 1
ATOM 850 O O . THR A 1 108 ? -3.182 3.519 -10.700 1.00 91.81 108 THR A O 1
ATOM 853 N N . TRP A 1 109 ? -2.664 4.839 -12.442 1.00 93.19 109 TRP A N 1
ATOM 854 C CA . TRP A 1 109 ? -3.844 4.494 -13.236 1.00 93.19 109 TRP A CA 1
ATOM 855 C C . TRP A 1 109 ? -3.906 2.991 -13.558 1.00 93.19 109 TRP A C 1
ATOM 857 O O . TRP A 1 109 ? -4.937 2.351 -13.342 1.00 93.19 109 TRP A O 1
ATOM 867 N N . ASN A 1 110 ? -2.800 2.392 -14.019 1.00 93.75 110 ASN A N 1
ATOM 868 C CA . ASN A 1 110 ? -2.740 0.957 -14.320 1.00 93.75 110 ASN A CA 1
ATOM 869 C C . ASN A 1 110 ? -2.968 0.105 -13.056 1.00 93.75 110 ASN A C 1
ATOM 871 O O . ASN A 1 110 ? -3.637 -0.923 -13.127 1.00 93.75 110 ASN A O 1
ATOM 875 N N . LEU A 1 111 ? -2.456 0.531 -11.896 1.00 92.38 111 LEU A N 1
ATOM 876 C CA . LEU A 1 111 ? -2.637 -0.189 -10.635 1.00 92.38 111 LEU A CA 1
ATOM 877 C C . LEU A 1 111 ? -4.089 -0.132 -10.141 1.00 92.38 111 LEU A C 1
ATOM 879 O O . LEU A 1 111 ? -4.658 -1.169 -9.794 1.00 92.38 111 LEU A O 1
ATOM 883 N N . VAL A 1 112 ? -4.713 1.050 -10.107 1.00 92.62 112 VAL A N 1
ATOM 884 C CA . VAL A 1 112 ? -6.084 1.192 -9.575 1.00 92.62 112 VAL A CA 1
ATOM 885 C C . VAL A 1 112 ? -7.124 0.534 -10.473 1.00 92.62 112 VAL A C 1
ATOM 887 O O . VAL A 1 112 ? -8.035 -0.114 -9.966 1.00 92.62 112 VAL A O 1
ATOM 890 N N . THR A 1 113 ? -6.954 0.615 -11.796 1.00 90.62 113 THR A N 1
ATOM 891 C CA . THR A 1 113 ? -7.877 -0.026 -12.747 1.00 90.62 113 THR A CA 1
ATOM 892 C C . THR A 1 113 ? -7.798 -1.551 -12.703 1.00 90.62 113 THR A C 1
ATOM 894 O O . THR A 1 113 ? -8.765 -2.228 -13.046 1.00 90.62 113 THR A O 1
ATOM 897 N N . ARG A 1 114 ? -6.667 -2.099 -12.248 1.00 90.62 114 ARG A N 1
ATOM 898 C CA . ARG A 1 114 ? -6.420 -3.540 -12.121 1.00 90.62 114 ARG A CA 1
ATOM 899 C C . ARG A 1 114 ? -6.846 -4.108 -10.771 1.00 90.62 114 ARG A C 1
ATOM 901 O O . ARG A 1 114 ? -7.349 -5.222 -10.710 1.00 90.62 114 ARG A O 1
ATOM 908 N N . THR A 1 115 ? -6.657 -3.341 -9.701 1.00 90.00 115 THR A N 1
ATOM 909 C CA . THR A 1 115 ? -6.999 -3.745 -8.324 1.00 90.00 115 THR A CA 1
ATOM 910 C C . THR A 1 115 ? -8.416 -3.337 -7.907 1.00 90.00 115 THR A C 1
ATOM 912 O O . THR A 1 115 ? -8.892 -3.746 -6.852 1.00 90.00 115 THR A O 1
ATOM 915 N N . GLY A 1 116 ? -9.098 -2.502 -8.697 1.00 89.88 116 GLY A N 1
ATOM 916 C CA . GLY A 1 116 ? -10.416 -1.947 -8.376 1.00 89.88 116 GLY A CA 1
ATOM 917 C C . GLY A 1 116 ? -10.388 -0.768 -7.394 1.00 89.88 116 GLY A C 1
ATOM 918 O O . GLY A 1 116 ? -11.422 -0.139 -7.182 1.00 89.88 116 GLY A O 1
ATOM 919 N N . GLY A 1 117 ? -9.226 -0.447 -6.812 1.00 88.25 117 GLY A N 1
ATOM 920 C CA . GLY A 1 117 ? -8.988 0.808 -6.099 1.00 88.25 117 GLY A CA 1
ATOM 921 C C . GLY A 1 117 ? -9.858 1.041 -4.861 1.00 88.25 117 GLY A C 1
ATOM 922 O O . GLY A 1 117 ? -10.388 2.132 -4.695 1.00 88.25 117 GLY A O 1
ATOM 923 N N . GLN A 1 118 ? -10.009 0.053 -3.978 1.00 91.56 118 GLN A N 1
ATOM 924 C CA . GLN A 1 118 ? -10.753 0.227 -2.723 1.00 91.56 118 GLN A CA 1
ATOM 925 C C . GLN A 1 118 ? -9.802 0.348 -1.534 1.00 91.56 118 GLN A C 1
ATOM 927 O O . GLN A 1 118 ? -9.006 -0.557 -1.281 1.00 91.56 118 GLN A O 1
ATOM 932 N N . TRP A 1 119 ? -9.898 1.446 -0.788 1.00 92.25 119 TRP A N 1
ATOM 933 C CA . TRP A 1 119 ? -9.155 1.660 0.454 1.00 92.25 119 TRP A CA 1
ATOM 934 C C . TRP A 1 119 ? -10.090 1.630 1.654 1.00 92.25 119 TRP A C 1
ATOM 936 O O . TRP A 1 119 ? -11.224 2.105 1.590 1.00 92.25 119 TRP A O 1
ATOM 946 N N . TYR A 1 120 ? -9.593 1.090 2.765 1.00 93.62 120 TYR A N 1
ATOM 947 C CA . TYR A 1 120 ? -10.341 0.955 4.008 1.00 93.62 120 TYR A CA 1
ATOM 948 C C . TYR A 1 120 ? -9.526 1.477 5.184 1.00 93.62 120 TYR A C 1
ATOM 950 O O . TYR A 1 120 ? -8.314 1.296 5.237 1.00 93.62 120 TYR A O 1
ATOM 958 N N . SER A 1 121 ? -10.207 2.091 6.144 1.00 94.06 121 SER A N 1
ATOM 959 C CA . SER A 1 121 ? -9.614 2.543 7.404 1.00 94.06 121 SER A CA 1
ATOM 960 C C . SER A 1 121 ? -10.481 2.079 8.565 1.00 94.06 121 SER A C 1
ATOM 962 O O . SER A 1 121 ? -11.710 2.113 8.458 1.00 94.06 121 SER A O 1
ATOM 964 N N . THR A 1 122 ? -9.873 1.718 9.688 1.00 93.81 122 THR A N 1
ATOM 965 C CA . THR A 1 122 ? -10.565 1.190 10.870 1.00 93.81 122 THR A CA 1
ATOM 966 C C . THR A 1 122 ? -10.395 2.143 12.060 1.00 93.81 122 THR A C 1
ATOM 968 O O . THR A 1 122 ? -9.464 1.965 12.845 1.00 93.81 122 THR A O 1
ATOM 971 N N . PRO A 1 123 ? -11.239 3.191 12.199 1.00 92.31 123 PRO A N 1
ATOM 972 C CA . PRO A 1 123 ? -11.129 4.131 13.311 1.00 92.31 123 PRO A CA 1
ATOM 973 C C . PRO A 1 123 ? -11.305 3.421 14.653 1.00 92.31 123 PRO A C 1
ATOM 975 O O . PRO A 1 123 ? -12.270 2.671 14.832 1.00 92.31 123 PRO A O 1
ATOM 978 N N . GLU A 1 124 ? -10.410 3.701 15.600 1.00 91.38 124 GLU A N 1
ATOM 979 C CA . GLU A 1 124 ? -10.406 3.104 16.943 1.00 91.38 124 GLU A CA 1
ATOM 980 C C . GLU A 1 124 ? -11.748 3.296 17.664 1.00 91.38 124 GLU A C 1
ATOM 982 O O . GLU A 1 124 ? -12.251 2.381 18.307 1.00 91.38 124 GLU A O 1
ATOM 987 N N . GLN A 1 125 ? -12.397 4.448 17.472 1.00 92.06 125 GLN A N 1
ATOM 988 C CA . GLN A 1 125 ? -13.697 4.771 18.073 1.00 92.06 125 GLN A CA 1
ATOM 989 C C . GLN A 1 125 ? -14.823 3.822 17.626 1.00 92.06 125 GLN A C 1
ATOM 991 O O . GLN A 1 125 ? -15.905 3.831 18.213 1.00 92.06 125 GLN A O 1
ATOM 996 N N . GLY A 1 126 ? -14.608 3.062 16.551 1.00 93.75 126 GLY A N 1
ATOM 997 C CA . GLY A 1 126 ? -15.551 2.088 16.017 1.00 93.75 126 GLY A CA 1
ATOM 998 C C . GLY A 1 126 ? -15.374 0.658 16.511 1.00 93.75 126 GLY A C 1
ATOM 999 O O . GLY A 1 126 ? -16.288 -0.148 16.295 1.00 93.75 126 GLY A O 1
ATOM 1000 N N . GLU A 1 127 ? -14.239 0.349 17.141 1.00 95.69 127 GLU A N 1
ATOM 1001 C CA . GLU A 1 127 ? -13.906 -1.007 17.577 1.00 95.69 127 GLU A CA 1
ATOM 1002 C C . GLU A 1 127 ? -14.907 -1.491 18.635 1.00 95.69 127 GLU A C 1
ATOM 1004 O O . GLU A 1 127 ? -15.241 -0.786 19.587 1.00 95.69 127 GLU A O 1
ATOM 1009 N N . GLY A 1 128 ? -15.442 -2.695 18.437 1.00 95.94 128 GLY A N 1
ATOM 1010 C CA . GLY A 1 128 ? -16.496 -3.283 19.264 1.00 95.94 128 GLY A CA 1
ATOM 1011 C C . GLY A 1 128 ? -17.902 -2.710 19.033 1.00 95.94 128 GLY A C 1
ATOM 1012 O O . GLY A 1 128 ? -18.858 -3.229 19.611 1.00 95.94 128 GLY A O 1
ATOM 1013 N N . LEU A 1 129 ? -18.060 -1.678 18.193 1.00 94.69 129 LEU A N 1
ATOM 1014 C CA . LEU A 1 129 ? -19.351 -1.035 17.912 1.00 94.69 129 LEU A CA 1
ATOM 1015 C C . LEU A 1 129 ? -19.853 -1.311 16.495 1.00 94.69 129 LEU A C 1
ATOM 1017 O O . LEU A 1 129 ? -20.966 -1.803 16.320 1.00 94.69 129 LEU A O 1
ATOM 1021 N N . THR A 1 130 ? -19.061 -0.966 15.479 1.00 95.62 130 THR A N 1
ATOM 1022 C CA . THR A 1 130 ? -19.435 -1.176 14.064 1.00 95.62 130 THR A CA 1
ATOM 1023 C C . THR A 1 130 ? -18.455 -2.062 13.315 1.00 95.62 130 THR A C 1
ATOM 1025 O O . THR A 1 130 ? -18.754 -2.520 12.213 1.00 95.62 130 THR A O 1
ATOM 1028 N N . TRP A 1 131 ? -17.295 -2.311 13.907 1.00 96.31 131 TRP A N 1
ATOM 1029 C CA . TRP A 1 131 ? -16.358 -3.319 13.463 1.00 96.31 131 TRP A CA 1
ATOM 1030 C C . TRP A 1 131 ? -15.671 -3.931 14.674 1.00 96.31 131 TRP A C 1
ATOM 1032 O O . TRP A 1 131 ? -15.753 -3.388 15.776 1.00 96.31 131 TRP A O 1
ATOM 1042 N N . ARG A 1 132 ? -15.056 -5.093 14.485 1.00 96.88 132 ARG A N 1
ATOM 1043 C CA . ARG A 1 132 ? -14.180 -5.685 15.492 1.00 96.88 132 ARG A CA 1
ATOM 1044 C C . ARG A 1 132 ? -13.065 -6.499 14.867 1.00 96.88 132 ARG A C 1
ATOM 1046 O O . ARG A 1 132 ? -13.275 -7.159 13.841 1.00 96.88 132 ARG A O 1
ATOM 1053 N N . LEU A 1 133 ? -11.920 -6.539 15.537 1.00 96.56 133 LEU A N 1
ATOM 1054 C CA . LEU A 1 133 ? -10.896 -7.540 15.278 1.00 96.56 133 LEU A CA 1
ATOM 1055 C C . LEU A 1 133 ? -11.422 -8.918 15.704 1.00 96.56 133 LEU A C 1
ATOM 1057 O O . LEU A 1 133 ? -11.707 -9.171 16.874 1.00 96.56 133 LEU A O 1
ATOM 1061 N N . VAL A 1 134 ? -11.577 -9.823 14.740 1.00 97.56 134 VAL A N 1
ATOM 1062 C CA . VAL A 1 134 ? -11.988 -11.208 15.007 1.00 97.56 134 VAL A CA 1
ATOM 1063 C C . VAL A 1 134 ? -10.771 -12.042 15.370 1.00 97.56 134 VAL A C 1
ATOM 1065 O O . VAL A 1 134 ? -10.818 -12.818 16.320 1.00 97.56 134 VAL A O 1
ATOM 1068 N N . GLU A 1 135 ? -9.696 -11.892 14.599 1.00 96.94 135 GLU A N 1
ATOM 1069 C CA . GLU A 1 135 ? -8.502 -12.718 14.724 1.00 96.94 135 GLU A CA 1
ATOM 1070 C C . GLU A 1 135 ? -7.288 -12.008 14.118 1.00 96.94 135 GLU A C 1
ATOM 1072 O O . GLU A 1 135 ? -7.370 -11.435 13.029 1.00 96.94 135 GLU A O 1
ATOM 1077 N N . THR A 1 136 ? -6.141 -12.091 14.794 1.00 96.06 136 THR A N 1
ATOM 1078 C CA . THR A 1 136 ? -4.841 -11.827 14.164 1.00 96.06 136 THR A CA 1
ATOM 1079 C C . THR A 1 136 ? -4.287 -13.152 13.671 1.00 96.06 136 THR A C 1
ATOM 1081 O O . THR A 1 136 ? -3.830 -13.958 14.473 1.00 96.06 136 THR A O 1
ATOM 1084 N N . MET A 1 137 ? -4.352 -13.384 12.361 1.00 95.38 137 MET A N 1
ATOM 1085 C CA . MET A 1 137 ? -3.948 -14.657 11.761 1.00 95.38 137 MET A CA 1
ATOM 1086 C C . MET A 1 137 ? -2.431 -14.832 11.827 1.00 95.38 137 MET A C 1
ATOM 1088 O O . MET A 1 137 ? -1.936 -15.909 12.149 1.00 95.38 137 MET A O 1
ATOM 1092 N N . LYS A 1 138 ? -1.684 -13.768 11.507 1.00 96.25 138 LYS A N 1
ATOM 1093 C CA . LYS A 1 138 ? -0.220 -13.773 11.549 1.00 96.25 138 LYS A CA 1
ATOM 1094 C C . LYS A 1 138 ? 0.338 -12.357 11.606 1.00 96.25 138 LYS A C 1
ATOM 1096 O O . LYS A 1 138 ? -0.205 -11.455 10.970 1.00 96.25 138 LYS A O 1
ATOM 1101 N N . LYS A 1 139 ? 1.456 -12.189 12.306 1.00 97.31 139 LYS A N 1
ATOM 1102 C CA . LYS A 1 139 ? 2.312 -11.003 12.232 1.00 97.31 139 LYS A CA 1
ATOM 1103 C C . LYS A 1 139 ? 3.676 -11.413 11.705 1.00 97.31 139 LYS A C 1
ATOM 1105 O O . LYS A 1 139 ? 4.193 -12.445 12.127 1.00 97.31 139 LYS A O 1
ATOM 1110 N N . ILE A 1 140 ? 4.250 -10.621 10.812 1.00 97.31 140 ILE A N 1
ATOM 1111 C CA . ILE A 1 140 ? 5.584 -10.849 10.250 1.00 97.31 140 ILE A CA 1
ATOM 1112 C C . ILE A 1 140 ? 6.385 -9.549 10.263 1.00 97.31 140 ILE A C 1
ATOM 1114 O O . ILE A 1 140 ? 5.821 -8.453 10.233 1.00 97.31 140 ILE A O 1
ATOM 1118 N N . ASP A 1 141 ? 7.707 -9.676 10.283 1.00 96.31 141 ASP A N 1
ATOM 1119 C CA . ASP A 1 141 ? 8.611 -8.543 10.096 1.00 96.31 141 ASP A CA 1
ATOM 1120 C C . ASP A 1 141 ? 8.524 -8.033 8.646 1.00 96.31 141 ASP A C 1
ATOM 1122 O O . ASP A 1 141 ? 8.610 -8.817 7.691 1.00 96.31 141 ASP A O 1
ATOM 1126 N N . ALA A 1 142 ? 8.362 -6.719 8.474 1.00 94.19 142 ALA A N 1
ATOM 1127 C CA . ALA A 1 142 ? 8.207 -6.113 7.155 1.00 94.19 142 ALA A CA 1
ATOM 1128 C C . ALA A 1 142 ? 9.449 -6.288 6.269 1.00 94.19 142 ALA A C 1
ATOM 1130 O O . ALA A 1 142 ? 9.305 -6.387 5.058 1.00 94.19 142 ALA A O 1
ATOM 1131 N N . LYS A 1 143 ? 10.662 -6.414 6.831 1.00 93.44 143 LYS A N 1
ATOM 1132 C CA . LYS A 1 143 ? 11.873 -6.675 6.033 1.00 93.44 143 LYS A CA 1
ATOM 1133 C C . LYS A 1 143 ? 11.863 -8.075 5.444 1.00 93.44 143 LYS A C 1
ATOM 1135 O O . LYS A 1 143 ? 12.401 -8.280 4.357 1.00 93.44 143 LYS A O 1
ATOM 1140 N N . CYS A 1 144 ? 11.300 -9.052 6.158 1.00 95.44 144 CYS A N 1
ATOM 1141 C CA . CYS A 1 144 ? 11.120 -10.383 5.588 1.00 95.44 144 CYS A CA 1
ATOM 1142 C C . CYS A 1 144 ? 10.142 -10.326 4.415 1.00 95.44 144 CYS A C 1
ATOM 1144 O O . CYS A 1 144 ? 10.452 -10.859 3.349 1.00 95.44 144 CYS A O 1
ATOM 1146 N N . HIS A 1 145 ? 9.013 -9.635 4.602 1.00 95.75 145 HIS A N 1
ATOM 1147 C CA . HIS A 1 145 ? 8.022 -9.433 3.549 1.00 95.75 145 HIS A CA 1
ATOM 1148 C C . HIS A 1 145 ? 8.625 -8.738 2.326 1.00 95.75 145 HIS A C 1
ATOM 1150 O O . HIS A 1 145 ? 8.629 -9.334 1.253 1.00 95.75 145 HIS A O 1
ATOM 1156 N N . ASP A 1 146 ? 9.245 -7.570 2.514 1.00 92.44 146 ASP A N 1
ATOM 1157 C CA . ASP A 1 146 ? 9.923 -6.808 1.461 1.00 92.44 146 ASP A CA 1
ATOM 1158 C C . ASP A 1 146 ? 10.923 -7.688 0.703 1.00 92.44 146 ASP A C 1
ATOM 1160 O O . ASP A 1 146 ? 10.906 -7.747 -0.520 1.00 92.44 146 ASP A O 1
ATOM 1164 N N . LYS A 1 147 ? 11.767 -8.449 1.414 1.00 93.25 147 LYS A N 1
ATOM 1165 C CA . LYS A 1 147 ? 12.755 -9.333 0.780 1.00 93.25 147 LYS A CA 1
ATOM 1166 C C . LYS A 1 147 ? 12.105 -10.419 -0.082 1.00 93.25 147 LYS A C 1
ATOM 1168 O O . LYS A 1 147 ? 12.674 -10.788 -1.111 1.00 93.25 147 LYS A O 1
ATOM 1173 N N . LYS A 1 148 ? 10.975 -10.979 0.355 1.00 94.94 148 LYS A N 1
ATOM 1174 C CA . LYS A 1 148 ? 10.239 -11.999 -0.401 1.00 94.94 148 LYS A CA 1
ATOM 1175 C C . LYS A 1 148 ? 9.566 -11.383 -1.617 1.00 94.94 148 LYS A C 1
ATOM 1177 O O . LYS A 1 148 ? 9.817 -11.840 -2.728 1.00 94.94 148 LYS A O 1
ATOM 1182 N N . PHE A 1 149 ? 8.809 -10.312 -1.412 1.00 93.88 149 PHE A N 1
ATOM 1183 C CA . PHE A 1 149 ? 8.114 -9.597 -2.471 1.00 93.88 149 PHE A CA 1
ATOM 1184 C C . PHE A 1 149 ? 9.086 -9.076 -3.540 1.00 93.88 149 PHE A C 1
ATOM 1186 O O . PHE A 1 149 ? 8.973 -9.447 -4.707 1.00 93.88 149 PHE A O 1
ATOM 1193 N N . ASP A 1 150 ? 10.114 -8.322 -3.139 1.00 92.62 150 ASP A N 1
ATOM 1194 C CA . ASP A 1 150 ? 11.133 -7.780 -4.046 1.00 92.62 150 ASP A CA 1
ATOM 1195 C C . ASP A 1 150 ? 11.916 -8.900 -4.753 1.00 92.62 150 ASP A C 1
ATOM 1197 O O . ASP A 1 150 ? 12.344 -8.743 -5.897 1.00 92.62 150 ASP A O 1
ATOM 1201 N N . GLY A 1 151 ? 12.117 -10.041 -4.085 1.00 94.00 151 GLY A N 1
ATOM 1202 C CA . GLY A 1 151 ? 12.756 -11.218 -4.668 1.00 94.00 151 GLY A CA 1
ATOM 1203 C C . GLY A 1 151 ? 11.936 -11.831 -5.803 1.00 94.00 151 GLY A C 1
ATOM 1204 O O . GLY A 1 151 ? 12.495 -12.147 -6.851 1.00 94.00 151 GLY A O 1
ATOM 1205 N N . MET A 1 152 ? 10.622 -11.965 -5.619 1.00 94.44 152 MET A N 1
ATOM 1206 C CA . MET A 1 152 ? 9.724 -12.501 -6.645 1.00 94.44 152 MET A CA 1
ATOM 1207 C C . MET A 1 152 ? 9.561 -11.527 -7.814 1.00 94.44 152 MET A C 1
ATOM 1209 O O . MET A 1 152 ? 9.728 -11.925 -8.965 1.00 94.44 152 MET A O 1
ATOM 1213 N N . VAL A 1 153 ? 9.347 -10.240 -7.524 1.00 95.06 153 VAL A N 1
ATOM 1214 C CA . VAL A 1 153 ? 9.281 -9.169 -8.534 1.00 95.06 153 VAL A CA 1
ATOM 1215 C C . VAL A 1 153 ? 10.572 -9.101 -9.353 1.00 95.06 153 VAL A C 1
ATOM 1217 O O . VAL A 1 153 ? 10.529 -8.979 -10.576 1.00 95.06 153 VAL A O 1
ATOM 1220 N N . TYR A 1 154 ? 11.731 -9.240 -8.703 1.00 94.81 154 TYR A N 1
ATOM 1221 C CA . TYR A 1 154 ? 13.015 -9.288 -9.397 1.00 94.81 154 TYR A CA 1
ATOM 1222 C C . TYR A 1 154 ? 13.101 -10.442 -10.396 1.00 94.81 154 TYR A C 1
ATOM 1224 O O . TYR A 1 154 ? 13.625 -10.254 -11.487 1.00 94.81 154 TYR A O 1
ATOM 1232 N N . LEU A 1 155 ? 12.609 -11.632 -10.042 1.00 95.50 155 LEU A N 1
ATOM 1233 C CA . LEU A 1 155 ? 12.656 -12.788 -10.939 1.00 95.50 155 LEU A CA 1
ATOM 1234 C C . LEU A 1 155 ? 11.736 -12.627 -12.157 1.00 95.50 155 LEU A C 1
ATOM 1236 O O . LEU A 1 155 ? 12.059 -13.167 -13.212 1.00 95.50 155 LEU A O 1
ATOM 1240 N N . MET A 1 156 ? 10.635 -11.882 -12.025 1.00 95.25 156 MET A N 1
ATOM 1241 C CA . MET A 1 156 ? 9.701 -11.603 -13.123 1.00 95.25 156 MET A CA 1
ATOM 1242 C C . MET A 1 156 ? 10.296 -10.661 -14.180 1.00 95.25 156 MET A C 1
ATOM 1244 O O . MET A 1 156 ? 10.059 -10.862 -15.364 1.00 95.25 156 MET A O 1
ATOM 1248 N N . GLU A 1 157 ? 11.101 -9.677 -13.766 1.00 95.19 157 GLU A N 1
ATOM 1249 C CA . GLU A 1 157 ? 11.715 -8.661 -14.644 1.00 95.19 157 GLU A CA 1
ATOM 1250 C C . GLU A 1 157 ? 13.237 -8.596 -14.477 1.00 95.19 157 GLU A C 1
ATOM 1252 O O . GLU A 1 157 ? 13.851 -7.528 -14.365 1.00 95.19 157 GLU A O 1
ATOM 1257 N N . LYS A 1 158 ? 13.868 -9.772 -14.420 1.00 96.19 158 LYS A N 1
ATOM 1258 C CA . LYS A 1 158 ? 15.293 -9.907 -14.097 1.00 96.19 158 LYS A CA 1
ATOM 1259 C C . LYS A 1 158 ? 16.184 -9.063 -15.004 1.00 96.19 158 LYS A C 1
ATOM 1261 O O . LYS A 1 158 ? 17.065 -8.367 -14.503 1.00 96.19 158 LYS A O 1
ATOM 1266 N N . ASP A 1 159 ? 15.935 -9.099 -16.309 1.00 96.31 159 ASP A N 1
ATOM 1267 C CA . ASP A 1 159 ? 16.743 -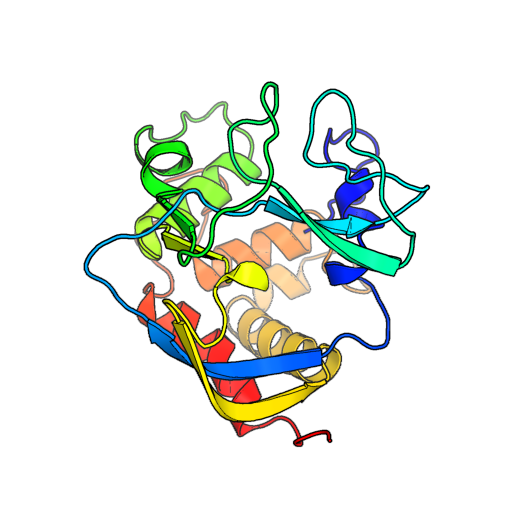8.375 -17.292 1.00 96.31 159 ASP A CA 1
ATOM 1268 C C . ASP A 1 159 ? 16.621 -6.853 -17.112 1.00 96.31 159 ASP A C 1
ATOM 1270 O O . ASP A 1 159 ? 17.625 -6.142 -17.188 1.00 96.31 159 ASP A O 1
ATOM 1274 N N . CYS A 1 160 ? 15.424 -6.353 -16.782 1.00 95.69 160 CYS A N 1
ATOM 1275 C CA . CYS A 1 160 ? 15.210 -4.944 -16.455 1.00 95.69 160 CYS A CA 1
ATOM 1276 C C . CYS A 1 160 ? 16.020 -4.540 -15.215 1.00 95.69 160 CYS A C 1
ATOM 1278 O O . CYS A 1 160 ? 16.775 -3.566 -15.241 1.00 95.69 160 CYS A O 1
ATOM 1280 N N . PHE A 1 161 ? 15.921 -5.314 -14.130 1.00 96.12 161 PHE A N 1
ATOM 1281 C CA . PHE A 1 161 ? 16.628 -5.006 -12.885 1.00 96.12 161 PHE A CA 1
ATOM 1282 C C . PHE A 1 161 ? 18.150 -5.141 -12.994 1.00 96.12 161 PHE A C 1
ATOM 1284 O O . PHE A 1 161 ? 18.874 -4.385 -12.341 1.00 96.12 161 PHE A O 1
ATOM 1291 N N . ASP A 1 162 ? 18.648 -6.089 -13.787 1.00 96.12 162 ASP A N 1
ATOM 1292 C CA . ASP A 1 162 ? 20.082 -6.273 -14.022 1.00 96.12 162 ASP A CA 1
ATOM 1293 C C . ASP A 1 162 ? 20.682 -5.120 -14.842 1.00 96.12 162 ASP A C 1
ATOM 1295 O O . ASP A 1 162 ? 21.866 -4.810 -14.692 1.00 96.12 162 ASP A O 1
ATOM 1299 N N . ALA A 1 163 ? 19.868 -4.443 -15.659 1.00 95.94 163 ALA A N 1
ATOM 1300 C CA . ALA A 1 163 ? 20.261 -3.240 -16.387 1.00 95.94 163 ALA A CA 1
ATOM 1301 C C . ALA A 1 163 ? 20.277 -1.967 -15.515 1.00 95.94 163 ALA A C 1
ATOM 1303 O O . ALA A 1 163 ? 20.856 -0.954 -15.920 1.00 95.94 163 ALA A O 1
ATOM 1304 N N . CYS A 1 164 ? 19.673 -1.992 -14.320 1.00 94.94 164 CYS A N 1
ATOM 1305 C CA . CYS A 1 164 ? 19.666 -0.844 -13.414 1.00 94.94 164 CYS A CA 1
ATOM 1306 C C . CYS A 1 164 ? 21.036 -0.586 -12.755 1.00 94.94 164 CYS A C 1
ATOM 1308 O O . CYS A 1 164 ? 21.820 -1.523 -12.556 1.00 94.94 164 CYS A O 1
ATOM 1310 N N . PRO A 1 165 ? 21.327 0.673 -12.351 1.00 93.69 165 PRO A N 1
ATOM 1311 C CA . PRO A 1 165 ? 22.532 1.006 -11.597 1.00 93.69 165 PRO A CA 1
ATOM 1312 C C . PRO A 1 165 ? 22.715 0.129 -10.353 1.00 93.69 165 PRO A C 1
ATOM 1314 O O . PRO A 1 165 ? 21.764 -0.162 -9.629 1.00 93.69 165 PRO A O 1
ATOM 1317 N N . GLN A 1 166 ? 23.962 -0.277 -10.099 1.00 90.50 166 GLN A N 1
ATOM 1318 C CA . GLN A 1 166 ? 24.319 -1.132 -8.968 1.00 90.50 166 GLN A CA 1
ATOM 1319 C C . GLN A 1 166 ? 25.099 -0.348 -7.893 1.00 90.50 166 GLN A C 1
ATOM 1321 O O . GLN A 1 166 ? 25.956 0.466 -8.248 1.00 90.50 166 GLN A O 1
ATOM 1326 N N . PRO A 1 167 ? 24.870 -0.616 -6.591 1.00 88.88 167 PRO A N 1
ATOM 1327 C CA . PRO A 1 167 ? 23.895 -1.572 -6.052 1.00 88.88 167 PRO A CA 1
ATOM 1328 C C . PRO A 1 167 ? 22.446 -1.100 -6.254 1.00 88.88 167 PRO A C 1
ATOM 1330 O O . PRO A 1 167 ? 22.181 0.099 -6.184 1.00 88.88 167 PRO A O 1
ATOM 1333 N N . ARG A 1 168 ? 21.520 -2.048 -6.475 1.00 82.94 168 ARG A N 1
ATOM 1334 C CA . ARG A 1 168 ? 20.089 -1.745 -6.654 1.00 82.94 168 ARG A CA 1
ATOM 1335 C C . ARG A 1 168 ? 19.555 -0.881 -5.515 1.00 82.94 168 ARG A C 1
ATOM 1337 O O . ARG A 1 168 ? 19.698 -1.239 -4.343 1.00 82.94 168 ARG A O 1
ATOM 1344 N N . ASN A 1 169 ? 18.870 0.201 -5.869 1.00 84.19 169 ASN A N 1
ATOM 1345 C CA . ASN A 1 169 ? 18.151 1.039 -4.929 1.00 84.19 169 ASN A CA 1
ATOM 1346 C C . ASN A 1 169 ? 16.655 1.005 -5.258 1.00 84.19 169 ASN A C 1
ATOM 1348 O O . ASN A 1 169 ? 16.225 1.604 -6.236 1.00 84.19 169 ASN A O 1
ATOM 1352 N N . ARG A 1 170 ? 15.839 0.378 -4.393 1.00 81.62 170 ARG A N 1
ATOM 1353 C CA . ARG A 1 170 ? 14.371 0.265 -4.568 1.00 81.62 170 ARG A CA 1
ATOM 1354 C C . ARG A 1 170 ? 13.659 1.609 -4.736 1.00 81.62 170 ARG A C 1
ATOM 1356 O O . ARG A 1 170 ? 12.484 1.659 -5.086 1.00 81.62 170 ARG A O 1
ATOM 1363 N N . THR A 1 171 ? 14.346 2.692 -4.398 1.00 81.69 171 THR A N 1
ATOM 1364 C CA . THR A 1 171 ? 13.815 4.035 -4.480 1.00 81.69 171 THR A CA 1
ATOM 1365 C C . THR A 1 171 ? 14.249 4.760 -5.753 1.00 81.69 171 THR A C 1
ATOM 1367 O O . THR A 1 171 ? 13.691 5.803 -6.029 1.00 81.69 171 THR A O 1
ATOM 1370 N N . ASP A 1 172 ? 15.182 4.261 -6.565 1.00 85.00 172 ASP A N 1
ATOM 1371 C CA . ASP A 1 172 ? 15.528 4.914 -7.832 1.00 85.00 172 ASP A CA 1
ATOM 1372 C C . ASP A 1 172 ? 14.482 4.667 -8.933 1.00 85.00 172 ASP A C 1
ATOM 1374 O O . ASP A 1 172 ? 13.710 3.709 -8.895 1.00 85.00 172 ASP A O 1
ATOM 1378 N N . PHE A 1 173 ? 14.439 5.557 -9.930 1.00 89.12 173 PHE A N 1
ATOM 1379 C CA . PHE A 1 173 ? 13.458 5.468 -11.015 1.00 89.12 173 PHE A CA 1
ATOM 1380 C C . PHE A 1 173 ? 13.548 4.137 -11.776 1.00 89.12 173 PHE A C 1
ATOM 1382 O O . PHE A 1 173 ? 12.516 3.581 -12.139 1.00 89.12 173 PHE A O 1
ATOM 1389 N N . CYS A 1 174 ? 14.759 3.609 -11.990 1.00 92.12 174 CYS A N 1
ATOM 1390 C CA . CYS A 1 174 ? 14.961 2.366 -12.735 1.00 92.12 174 CYS A CA 1
ATOM 1391 C C . CYS A 1 174 ? 14.297 1.177 -12.031 1.00 92.12 174 CYS A C 1
ATOM 1393 O O . CYS A 1 174 ? 13.484 0.475 -12.625 1.00 92.12 174 CYS A O 1
ATOM 1395 N N . SER A 1 175 ? 14.568 1.011 -10.736 1.00 91.94 175 SER A N 1
ATOM 1396 C CA . SER A 1 175 ? 14.012 -0.058 -9.909 1.00 91.94 175 SER A CA 1
ATOM 1397 C C . SER A 1 175 ? 12.495 0.064 -9.771 1.00 91.94 175 SER A C 1
ATOM 1399 O O . SER A 1 175 ? 11.791 -0.945 -9.812 1.00 91.94 175 SER A O 1
ATOM 1401 N N . ILE A 1 176 ? 11.978 1.292 -9.650 1.00 91.88 176 ILE A N 1
ATOM 1402 C CA . ILE A 1 176 ? 10.533 1.555 -9.614 1.00 91.88 176 ILE A CA 1
ATOM 1403 C C . ILE A 1 176 ? 9.886 1.158 -10.946 1.00 91.88 176 ILE A C 1
ATOM 1405 O O . ILE A 1 176 ? 8.878 0.453 -10.949 1.00 91.88 176 ILE A O 1
ATOM 1409 N N . ASN A 1 177 ? 10.481 1.559 -12.071 1.00 93.88 177 ASN A N 1
ATOM 1410 C CA . ASN A 1 177 ? 9.969 1.229 -13.396 1.00 93.88 177 ASN A CA 1
ATOM 1411 C C . ASN A 1 177 ? 9.956 -0.287 -13.636 1.00 93.88 177 ASN A C 1
ATOM 1413 O O . ASN A 1 177 ? 8.928 -0.820 -14.038 1.00 93.88 177 ASN A O 1
ATOM 1417 N N . CYS A 1 178 ? 11.040 -0.998 -13.305 1.00 95.50 178 CYS A N 1
ATOM 1418 C CA . CYS A 1 178 ? 11.082 -2.460 -13.418 1.00 95.50 178 CYS A CA 1
ATOM 1419 C C . CYS A 1 178 ? 10.056 -3.146 -12.506 1.00 95.50 178 CYS A C 1
ATOM 1421 O O . CYS A 1 178 ? 9.417 -4.109 -12.916 1.00 95.50 178 CYS A O 1
ATOM 1423 N N . THR A 1 179 ? 9.836 -2.625 -11.294 1.00 95.19 179 THR A N 1
ATOM 1424 C CA . THR A 1 179 ? 8.801 -3.142 -10.382 1.00 95.19 179 THR A CA 1
ATOM 1425 C C . THR A 1 179 ? 7.411 -3.027 -11.000 1.00 95.19 179 THR A C 1
ATOM 1427 O O . THR A 1 179 ? 6.640 -3.985 -10.993 1.00 95.19 179 THR A O 1
ATOM 1430 N N . PHE A 1 180 ? 7.074 -1.864 -11.559 1.00 95.62 180 PHE A N 1
ATOM 1431 C CA . PHE A 1 180 ? 5.776 -1.685 -12.200 1.00 95.62 180 PHE A CA 1
ATOM 1432 C C . PHE A 1 180 ? 5.648 -2.464 -13.504 1.00 95.62 180 PHE A C 1
ATOM 1434 O O . PHE A 1 180 ? 4.562 -2.967 -13.765 1.00 95.62 180 PHE A O 1
ATOM 1441 N N . ASN A 1 181 ? 6.722 -2.634 -14.274 1.00 95.69 181 ASN A N 1
ATOM 1442 C CA . ASN A 1 181 ? 6.694 -3.506 -15.445 1.00 95.69 181 ASN A CA 1
ATOM 1443 C C . ASN A 1 181 ? 6.440 -4.969 -15.053 1.00 95.69 181 ASN A C 1
ATOM 1445 O O . ASN A 1 181 ? 5.615 -5.628 -15.676 1.00 95.69 181 ASN A O 1
ATOM 1449 N N . ALA A 1 182 ? 7.041 -5.449 -13.962 1.00 95.94 182 ALA A N 1
ATOM 1450 C CA . ALA A 1 182 ? 6.827 -6.813 -13.481 1.00 95.94 182 ALA A CA 1
ATOM 1451 C C . ALA A 1 182 ? 5.372 -7.059 -13.072 1.00 95.94 182 ALA A C 1
ATOM 1453 O O . ALA A 1 182 ? 4.763 -8.060 -13.442 1.00 95.94 182 ALA A O 1
ATOM 1454 N N . LEU A 1 183 ? 4.800 -6.129 -12.304 1.00 95.75 183 LEU A N 1
ATOM 1455 C CA . LEU A 1 183 ? 3.451 -6.281 -11.761 1.00 95.75 183 LEU A CA 1
ATOM 1456 C C . LEU A 1 183 ? 2.376 -5.976 -12.804 1.00 95.75 183 LEU A C 1
ATOM 1458 O O . LEU A 1 183 ? 1.368 -6.675 -12.901 1.00 95.75 183 LEU A O 1
ATOM 1462 N N . LEU A 1 184 ? 2.571 -4.900 -13.561 1.00 95.31 184 LEU A N 1
ATOM 1463 C CA . LEU A 1 184 ? 1.547 -4.319 -14.415 1.00 95.31 184 LEU A CA 1
ATOM 1464 C C . LEU A 1 184 ? 1.791 -4.588 -15.894 1.00 95.31 184 LEU A C 1
ATOM 1466 O O . LEU A 1 184 ? 0.876 -4.330 -16.657 1.00 95.31 184 LEU A O 1
ATOM 1470 N N . GLY A 1 185 ? 2.936 -5.129 -16.309 1.00 94.06 185 GLY A N 1
ATOM 1471 C CA . GLY A 1 185 ? 3.306 -5.394 -17.703 1.00 94.06 185 GLY A CA 1
ATOM 1472 C C . GLY A 1 185 ? 4.205 -4.316 -18.319 1.00 94.06 185 GLY A C 1
ATOM 1473 O O . GLY A 1 185 ? 4.315 -3.208 -17.800 1.00 94.06 185 GLY A O 1
ATOM 1474 N N . GLU A 1 186 ? 4.848 -4.649 -19.440 1.00 91.75 186 GLU A N 1
ATOM 1475 C CA . GLU A 1 186 ? 5.796 -3.774 -20.144 1.00 91.75 186 GLU A CA 1
ATOM 1476 C C . GLU A 1 186 ? 5.193 -2.388 -20.457 1.00 91.75 186 GLU A C 1
ATOM 1478 O O . GLU A 1 186 ? 4.005 -2.264 -20.767 1.00 91.75 186 GLU A O 1
ATOM 1483 N N . GLU A 1 187 ? 6.015 -1.337 -20.373 1.00 90.44 187 GLU A N 1
ATOM 1484 C CA . GLU A 1 187 ? 5.616 0.062 -20.594 1.00 90.44 187 GLU A CA 1
ATOM 1485 C C . GLU A 1 187 ? 4.498 0.578 -19.662 1.00 90.44 187 GLU A C 1
ATOM 1487 O O . GLU A 1 187 ? 3.831 1.575 -19.966 1.00 90.44 187 GLU A O 1
ATOM 1492 N N . ALA A 1 188 ? 4.309 -0.025 -18.480 1.00 93.31 188 ALA A N 1
ATOM 1493 C CA . ALA A 1 188 ? 3.291 0.399 -17.509 1.00 93.31 188 ALA A CA 1
ATOM 1494 C C . ALA A 1 188 ? 3.433 1.860 -17.041 1.00 93.31 188 ALA A C 1
ATOM 1496 O O . ALA A 1 188 ? 2.488 2.410 -16.470 1.00 93.31 188 ALA A O 1
ATOM 1497 N N . GLY A 1 189 ? 4.597 2.480 -17.258 1.00 92.00 189 GLY A N 1
ATOM 1498 C CA . GLY A 1 189 ? 4.868 3.896 -16.997 1.00 92.00 189 GLY A CA 1
ATOM 1499 C C . GLY A 1 189 ? 4.540 4.847 -18.151 1.00 92.00 189 GLY A C 1
ATOM 1500 O O . GLY A 1 189 ? 4.728 6.051 -17.999 1.00 92.00 189 GLY A O 1
ATOM 1501 N N . HIS A 1 190 ? 4.077 4.354 -19.300 1.00 90.75 190 HIS A N 1
ATOM 1502 C CA . HIS A 1 190 ? 3.883 5.180 -20.500 1.00 90.75 190 HIS A CA 1
ATOM 1503 C C . HIS A 1 190 ? 2.601 4.870 -21.273 1.00 90.75 190 HIS A C 1
ATOM 1505 O O . HIS A 1 190 ? 2.153 5.697 -22.073 1.00 90.75 190 HIS A O 1
ATOM 1511 N N . ALA A 1 191 ? 2.000 3.706 -21.041 1.00 90.25 191 ALA A N 1
ATOM 1512 C CA . ALA A 1 191 ? 0.797 3.282 -21.730 1.00 90.25 191 ALA A CA 1
ATOM 1513 C C . ALA A 1 191 ? -0.121 2.457 -20.826 1.00 90.25 191 ALA A C 1
ATOM 1515 O O . ALA A 1 191 ? 0.247 1.991 -19.744 1.00 90.25 191 ALA A O 1
ATOM 1516 N N . ARG A 1 192 ? -1.349 2.245 -21.310 1.00 88.31 192 ARG A N 1
ATOM 1517 C CA . ARG A 1 192 ? -2.233 1.232 -20.742 1.00 88.31 192 ARG A CA 1
ATOM 1518 C C . ARG A 1 192 ? -1.580 -0.120 -20.970 1.00 88.31 192 ARG A C 1
ATOM 1520 O O . ARG A 1 192 ? -1.421 -0.526 -22.120 1.00 88.31 192 ARG A O 1
ATOM 1527 N N . SER A 1 193 ? -1.290 -0.831 -19.891 1.00 85.06 193 SER A N 1
ATOM 1528 C CA . SER A 1 193 ? -0.792 -2.188 -20.029 1.00 85.06 193 SER A CA 1
ATOM 1529 C C . SER A 1 193 ? -1.941 -3.173 -20.232 1.00 85.06 193 SER A C 1
ATOM 1531 O O . SER A 1 193 ? -2.926 -3.184 -19.487 1.00 85.06 193 SER A O 1
ATOM 1533 N N . SER A 1 194 ? -1.807 -4.005 -21.261 1.00 80.94 194 SER A N 1
ATOM 1534 C CA . SER A 1 194 ? -2.676 -5.149 -21.546 1.00 80.94 194 SER A CA 1
ATOM 1535 C C . SER A 1 194 ? -2.108 -6.480 -21.033 1.00 80.94 194 SER A C 1
ATOM 1537 O O . SER A 1 194 ? -2.752 -7.510 -21.218 1.00 80.94 194 SER A O 1
ATOM 1539 N N . SER A 1 195 ? -0.924 -6.464 -20.413 1.00 88.81 195 SER A N 1
ATOM 1540 C CA . SER A 1 195 ? -0.202 -7.639 -19.905 1.00 88.81 195 SER A CA 1
ATOM 1541 C C . SER A 1 195 ? 0.089 -7.513 -18.399 1.00 88.81 195 SER A C 1
ATOM 1543 O O . SER A 1 195 ? -0.458 -6.631 -17.736 1.00 88.81 195 SER A O 1
ATOM 1545 N N . GLY A 1 196 ? 0.909 -8.401 -17.831 1.00 91.75 196 GLY A N 1
ATOM 1546 C CA . GLY A 1 196 ? 1.222 -8.450 -16.396 1.00 91.75 196 GLY A CA 1
ATOM 1547 C C . GLY A 1 196 ? 0.188 -9.216 -15.564 1.00 91.75 196 GLY A C 1
ATOM 1548 O O . GLY A 1 196 ? -0.728 -9.830 -16.109 1.00 91.75 196 GLY A O 1
ATOM 1549 N N . LEU A 1 197 ? 0.334 -9.153 -14.242 1.00 95.06 197 LEU A N 1
ATOM 1550 C CA . LEU A 1 197 ? -0.479 -9.903 -13.280 1.00 95.06 197 LEU A CA 1
ATOM 1551 C C . LEU A 1 197 ? -1.901 -9.345 -13.170 1.00 95.06 197 LEU A C 1
ATOM 1553 O O . LEU A 1 197 ? -2.100 -8.140 -13.213 1.00 95.06 197 LEU A O 1
ATOM 1557 N N . SER A 1 198 ? -2.909 -10.178 -12.976 1.00 93.69 198 SER A N 1
ATOM 1558 C CA . SER A 1 198 ? -4.247 -9.748 -12.557 1.00 93.69 198 SER A CA 1
ATOM 1559 C C . SER A 1 198 ? -4.237 -9.138 -11.147 1.00 93.69 198 SER A C 1
ATOM 1561 O O . SER A 1 198 ? -3.262 -9.244 -10.404 1.00 93.69 198 SER A O 1
ATOM 1563 N N . GLY A 1 199 ? -5.337 -8.482 -10.757 1.00 92.12 199 GLY A N 1
ATOM 1564 C CA . GLY A 1 199 ? -5.486 -7.956 -9.396 1.00 92.12 199 GLY A CA 1
ATOM 1565 C C . GLY A 1 199 ? -5.338 -9.044 -8.326 1.00 92.12 199 GLY A C 1
ATOM 1566 O O . GLY A 1 199 ? -4.635 -8.826 -7.342 1.00 92.12 199 GLY A O 1
ATOM 1567 N N . ASP A 1 200 ? -5.925 -10.221 -8.560 1.00 93.56 200 ASP A N 1
ATOM 1568 C CA . ASP A 1 200 ? -5.831 -11.366 -7.649 1.00 93.56 200 ASP A CA 1
ATOM 1569 C C . ASP A 1 200 ? -4.394 -11.903 -7.570 1.00 93.56 200 ASP A C 1
ATOM 1571 O O . ASP A 1 200 ? -3.888 -12.119 -6.476 1.00 93.56 200 ASP A O 1
ATOM 1575 N N . GLU 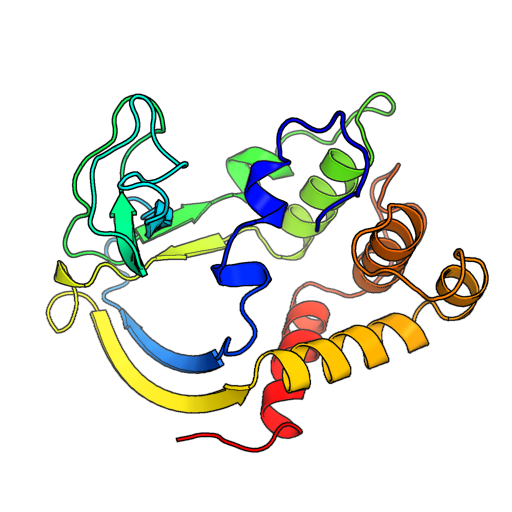A 1 201 ? -3.682 -12.004 -8.697 1.00 95.12 201 GLU A N 1
ATOM 1576 C CA . GLU A 1 201 ? -2.273 -12.432 -8.707 1.00 95.12 201 GLU A CA 1
ATOM 1577 C C . GLU A 1 201 ? -1.349 -11.450 -7.966 1.00 95.12 201 GLU A C 1
ATOM 1579 O O . GLU A 1 201 ? -0.414 -11.876 -7.290 1.00 95.12 201 GLU A O 1
ATOM 1584 N N . ILE A 1 202 ? -1.608 -10.136 -8.037 1.00 93.56 202 ILE A N 1
ATOM 1585 C CA . ILE A 1 202 ? -0.865 -9.138 -7.244 1.00 93.56 202 ILE A CA 1
ATOM 1586 C C . ILE A 1 202 ? -1.123 -9.342 -5.745 1.00 93.56 202 ILE A C 1
ATOM 1588 O O . ILE A 1 202 ? -0.198 -9.231 -4.935 1.00 93.56 202 ILE A O 1
ATOM 1592 N N . VAL A 1 203 ? -2.372 -9.628 -5.365 1.00 92.19 203 VAL A N 1
ATOM 1593 C CA . VAL A 1 203 ? -2.738 -9.906 -3.969 1.00 92.19 203 VAL A CA 1
ATOM 1594 C C . VAL A 1 203 ? -2.080 -11.196 -3.488 1.00 92.19 203 VAL A C 1
ATOM 1596 O O . VAL A 1 203 ? -1.490 -11.194 -2.408 1.00 92.19 203 VAL A O 1
ATOM 1599 N N . ASP A 1 204 ? -2.127 -12.264 -4.279 1.00 93.56 204 ASP A N 1
ATOM 1600 C CA . ASP A 1 204 ? -1.510 -13.547 -3.945 1.00 93.56 204 ASP A CA 1
ATOM 1601 C C . ASP A 1 204 ? 0.000 -13.392 -3.741 1.00 93.56 204 ASP A C 1
ATOM 1603 O O . ASP A 1 204 ? 0.524 -13.820 -2.711 1.00 93.56 204 ASP A O 1
ATOM 1607 N N . LEU A 1 205 ? 0.677 -12.663 -4.636 1.00 93.62 205 LEU A N 1
ATOM 1608 C CA . LEU A 1 205 ? 2.101 -12.343 -4.515 1.00 93.62 205 LEU A CA 1
ATOM 1609 C C . LEU A 1 205 ? 2.422 -11.591 -3.213 1.00 93.62 205 LEU A C 1
ATOM 1611 O O . LEU A 1 205 ? 3.422 -11.858 -2.547 1.00 93.62 205 LEU A O 1
ATOM 1615 N N . TRP A 1 206 ? 1.576 -10.632 -2.830 1.00 92.69 206 TRP A N 1
ATOM 1616 C CA . TRP A 1 206 ? 1.742 -9.888 -1.581 1.00 92.69 206 TRP A CA 1
ATOM 1617 C C . TRP A 1 206 ? 1.512 -10.769 -0.346 1.00 92.69 206 TRP A C 1
ATOM 1619 O O . TRP A 1 206 ? 2.194 -10.615 0.672 1.00 92.69 206 TRP A O 1
ATOM 1629 N N . VAL A 1 207 ? 0.537 -11.677 -0.413 1.00 94.62 207 VAL A N 1
ATOM 1630 C CA . VAL A 1 207 ? 0.136 -12.540 0.704 1.00 94.62 207 VAL A CA 1
ATOM 1631 C C . VAL A 1 207 ? 1.083 -13.727 0.883 1.00 94.62 207 VAL A C 1
ATOM 1633 O O . VAL A 1 207 ? 1.248 -14.173 2.016 1.00 94.62 207 VAL A O 1
ATOM 1636 N N . GLU A 1 208 ? 1.765 -14.196 -0.162 1.00 94.38 208 GLU A N 1
ATOM 1637 C CA . GLU A 1 208 ? 2.700 -15.332 -0.115 1.00 94.38 208 GLU A CA 1
ATOM 1638 C C . GLU A 1 208 ? 3.793 -15.168 0.955 1.00 94.38 208 GLU A C 1
ATOM 1640 O O . GLU A 1 208 ? 4.142 -16.108 1.671 1.00 94.38 208 GLU A O 1
ATOM 1645 N N . ALA A 1 209 ? 4.261 -13.940 1.177 1.00 93.88 209 ALA A N 1
ATOM 1646 C CA . ALA A 1 209 ? 5.205 -13.639 2.247 1.00 93.88 209 ALA A CA 1
ATOM 1647 C C . ALA A 1 209 ? 4.671 -13.987 3.653 1.00 93.88 209 ALA A C 1
ATOM 1649 O O . ALA A 1 209 ? 5.456 -14.336 4.535 1.00 93.88 209 ALA A O 1
ATOM 1650 N N . PHE A 1 210 ? 3.354 -13.947 3.883 1.00 95.00 210 PHE A N 1
ATOM 1651 C CA . PHE A 1 210 ? 2.759 -14.417 5.135 1.00 95.00 210 PHE A CA 1
ATOM 1652 C C . PHE A 1 210 ? 2.795 -15.935 5.280 1.00 95.00 210 PHE A C 1
ATOM 1654 O O . PHE A 1 210 ? 2.659 -16.407 6.399 1.00 95.00 210 PHE A O 1
ATOM 1661 N N . GLU A 1 211 ? 3.022 -16.720 4.236 1.00 93.94 211 GLU A N 1
ATOM 1662 C CA . GLU A 1 211 ? 3.221 -18.165 4.381 1.00 93.94 211 GLU A CA 1
ATOM 1663 C C . GLU A 1 211 ? 4.691 -18.473 4.704 1.00 93.94 211 GLU A C 1
ATOM 1665 O O . GLU A 1 211 ? 4.987 -19.269 5.597 1.00 93.94 211 GLU A O 1
ATOM 1670 N N . GLU A 1 212 ? 5.625 -17.753 4.078 1.00 93.69 212 GLU A N 1
ATOM 1671 C CA . GLU A 1 212 ? 7.058 -18.055 4.175 1.00 93.69 212 GLU A CA 1
ATOM 1672 C C . GLU A 1 212 ? 7.804 -17.349 5.315 1.00 93.69 212 GLU A C 1
ATOM 1674 O O . GLU A 1 212 ? 8.809 -17.863 5.815 1.00 93.69 212 GLU A O 1
ATOM 1679 N N . CYS A 1 213 ? 7.364 -16.156 5.722 1.00 96.88 213 CYS A N 1
ATOM 1680 C CA . CYS A 1 213 ? 8.044 -15.402 6.770 1.00 96.88 213 CYS A CA 1
ATOM 1681 C C . CYS A 1 213 ? 7.733 -15.962 8.166 1.00 96.88 213 CYS A C 1
ATOM 1683 O O . CYS A 1 213 ? 6.587 -16.336 8.438 1.00 96.88 213 CYS A O 1
ATOM 1685 N N . PRO A 1 214 ? 8.715 -15.999 9.088 1.00 96.81 214 PRO A N 1
ATOM 1686 C CA . PRO A 1 214 ? 8.469 -16.392 10.470 1.00 96.81 214 PRO A CA 1
ATOM 1687 C C . PRO A 1 214 ? 7.449 -15.474 11.144 1.00 96.81 214 PRO A C 1
ATOM 1689 O O . PRO A 1 214 ? 7.477 -14.257 10.949 1.00 96.81 214 PRO A O 1
ATOM 1692 N N . SER A 1 215 ? 6.573 -16.063 11.959 1.00 95.94 215 SER A N 1
ATOM 1693 C CA . SER A 1 215 ? 5.702 -15.285 12.838 1.00 95.94 215 SER A CA 1
ATOM 1694 C C . SER A 1 215 ? 6.528 -14.539 13.883 1.00 95.94 215 SER A C 1
ATOM 1696 O O . SER A 1 215 ? 7.507 -15.080 14.401 1.00 95.94 215 SER A O 1
ATOM 1698 N N . ILE A 1 216 ? 6.093 -13.332 14.226 1.00 93.94 216 ILE A N 1
ATOM 1699 C CA . ILE A 1 216 ? 6.598 -12.563 15.368 1.00 93.94 216 ILE A CA 1
ATOM 1700 C C . ILE A 1 216 ? 5.466 -12.322 16.374 1.00 93.94 216 ILE A C 1
ATOM 1702 O O . ILE A 1 216 ? 4.292 -12.347 15.996 1.00 93.94 216 ILE A O 1
ATOM 1706 N N . GLU A 1 217 ? 5.816 -12.146 17.649 1.00 78.44 217 GLU A N 1
ATOM 1707 C CA . GLU A 1 217 ? 4.860 -11.944 18.755 1.00 78.44 217 GLU A CA 1
ATOM 1708 C C . GLU A 1 217 ? 4.260 -10.523 18.769 1.00 78.44 217 GLU A C 1
ATOM 1710 O O . GLU A 1 217 ? 5.023 -9.544 18.613 1.00 78.44 217 GLU A O 1
#

Sequence (217 aa):
MCANDTKHRYGGMCENPEVFSSNLVLSRVKIEVDTRRFGDYGKCNICVNSTIPMTKPPEPCVDGTYHCVCGDFNHPRPCGIRVGREDINSTFGENTPTSNYSSEWWWTWNLVT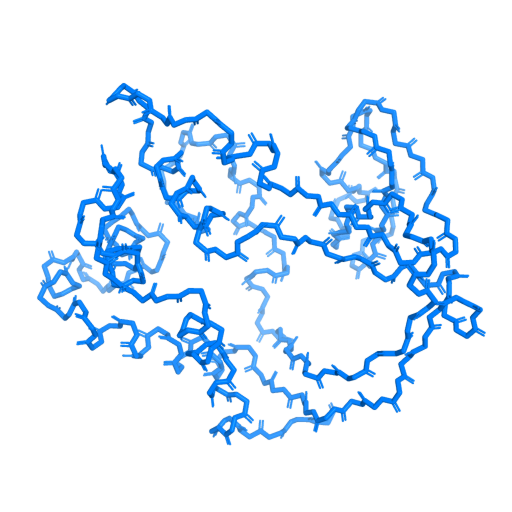RTGGQWYSTPEQGEGLTWRLVETMKKIDAKCHDKKFDGMVYLMEKDCFDACPQPRNRTDFCSINCTFNALLGEEAGHARSSSGLSGDEIVDLWVEAFEECPSIE